Protein AF-0000000067522722 (afdb_homodimer)

InterPro domains:
  IPR006367 Sirohaem synthase, N-terminal [TIGR01470] (5-151)
  IPR028161 Siroheme biosynthesis protein Met8-like [PTHR35330] (3-150)
  IPR036291 NAD(P)-binding domain superfamily [SSF51735] (3-102)

Nearest PDB structures (foldseek):
  3dfz-assembly1_B  TM=8.179E-01  e=1.271E-12  Priestia megaterium
  6p5z-assembly1_A  TM=8.783E-01  e=6.129E-12  Salmonella enterica subsp. enterica serovar Typhimurium
  6pr0-assembly1_A  TM=8.838E-01  e=1.534E-11  Salmonella enterica subsp. enterica serovar Typhimurium
  1pjq-assembly1_B  TM=9.188E-01  e=2.274E-11  Salmonella enterica subsp. enterica serovar Typhimurium
  1pjq-assembly1_A  TM=8.746E-01  e=1.994E-11  Salmonella enterica subsp. enterica serovar Typhimurium

Radius of gyration: 20.08 Å; Cα contacts (8 Å, |Δi|>4): 594; chains: 2; bounding box: 50×57×46 Å

Sequence (314 aa):
MYNMYPLMFNLHNKVVVIIGGGKIAYRKASGLKDTGAFVTVVSPEICKEMKELPYITWKQKTFSNDDIKDAHLIYAATNQHAVNLMVKQAAHNFQWVNVVSDGTESSFHTPGVIRHDEYVFTISTSGKDPSFTKRLKQELTSILPKLIKKISLTHKLMYNMYPLMFNLHNKVVVIIGGGKIAYRKASGLKDTGAFVTVVSPEICKEMKELPYITWKQKTFSNDDIKDAHLIYAATNQHAVNLMVKQAAHNFQWVNVVSDGTESSFHTPGVIRHDEYVFTISTSGKDPSFTKRLKQELTSILPKLIKKISLTHKL

Structure (mmCIF, N/CA/C/O backbone):
data_AF-0000000067522722-model_v1
#
loop_
_entity.id
_entity.type
_entity.pdbx_description
1 polymer 'precorrin-2 dehydrogenase'
#
loop_
_atom_site.group_PDB
_atom_site.id
_atom_site.type_symbol
_atom_site.label_atom_id
_atom_site.label_alt_id
_atom_site.label_comp_id
_atom_site.label_asym_id
_atom_site.label_entity_id
_atom_site.label_seq_id
_atom_site.pdbx_PDB_ins_code
_atom_site.Cartn_x
_atom_site.Cartn_y
_atom_site.Cartn_z
_atom_site.occupancy
_atom_site.B_iso_or_equiv
_atom_site.auth_seq_id
_atom_site.auth_comp_id
_atom_site.auth_asym_id
_atom_site.auth_atom_id
_atom_site.pdbx_PDB_model_num
ATOM 1 N N . MET A 1 1 ? 5.496 -9.578 16.344 1 73.62 1 MET A N 1
ATOM 2 C CA . MET A 1 1 ? 5.301 -8.367 15.547 1 73.62 1 MET A CA 1
ATOM 3 C C . MET A 1 1 ? 5.168 -8.703 14.062 1 73.62 1 MET A C 1
ATOM 5 O O . MET A 1 1 ? 5.895 -9.555 13.547 1 73.62 1 MET A O 1
ATOM 9 N N . TYR A 1 2 ? 4.059 -8.305 13.422 1 85.06 2 TYR A N 1
ATOM 10 C CA . TYR A 1 2 ? 3.811 -8.664 12.031 1 85.06 2 TYR A CA 1
ATOM 11 C C . TYR A 1 2 ? 4.555 -7.727 11.086 1 85.06 2 TYR A C 1
ATOM 13 O O . TYR A 1 2 ? 4.762 -6.551 11.398 1 85.06 2 TYR A O 1
ATOM 21 N N . ASN A 1 3 ? 4.953 -8.305 10.016 1 89.25 3 ASN A N 1
ATOM 22 C CA . ASN A 1 3 ? 5.645 -7.52 9 1 89.25 3 ASN A CA 1
ATOM 23 C C . ASN A 1 3 ? 4.68 -6.602 8.25 1 89.25 3 ASN A C 1
ATOM 25 O O . ASN A 1 3 ? 3.588 -7.02 7.871 1 89.25 3 ASN A O 1
ATOM 29 N N . MET A 1 4 ? 5.16 -5.34 8.211 1 92.5 4 MET A N 1
ATOM 30 C CA . MET A 1 4 ? 4.418 -4.465 7.305 1 92.5 4 MET A CA 1
ATOM 31 C C . MET A 1 4 ? 4.582 -4.922 5.859 1 92.5 4 MET A C 1
ATOM 33 O O . MET A 1 4 ? 5.578 -5.559 5.512 1 92.5 4 MET A O 1
ATOM 37 N N . TYR A 1 5 ? 3.631 -4.645 5.055 1 96.06 5 TYR A N 1
ATOM 38 C CA . TYR A 1 5 ? 3.576 -5.152 3.688 1 96.06 5 TYR A CA 1
ATOM 39 C C . TYR A 1 5 ? 3.523 -4.004 2.684 1 96.06 5 TYR A C 1
ATOM 41 O O . TYR A 1 5 ? 2.539 -3.264 2.629 1 96.06 5 TYR A O 1
ATOM 49 N N . PRO A 1 6 ? 4.555 -3.809 1.841 1 96.5 6 PRO A N 1
ATOM 50 C CA . PRO A 1 6 ? 4.574 -2.693 0.893 1 96.5 6 PRO A CA 1
ATOM 51 C C . PRO A 1 6 ? 3.736 -2.963 -0.355 1 96.5 6 PRO A C 1
ATOM 53 O O . PRO A 1 6 ? 3.801 -4.059 -0.922 1 96.5 6 PRO A O 1
ATOM 56 N N . LEU A 1 7 ? 2.969 -1.965 -0.797 1 96.69 7 LEU A N 1
ATOM 57 C CA . LEU A 1 7 ? 2.16 -2.045 -2.008 1 96.69 7 LEU A CA 1
ATOM 58 C C . LEU A 1 7 ? 2.189 -0.724 -2.77 1 96.69 7 LEU A C 1
ATOM 60 O O . LEU A 1 7 ? 2.473 0.326 -2.188 1 96.69 7 LEU A O 1
ATOM 64 N N . MET A 1 8 ? 2.016 -0.803 -4.059 1 95.38 8 MET A N 1
ATOM 65 C CA . MET A 1 8 ? 1.795 0.344 -4.938 1 95.38 8 MET A CA 1
ATOM 66 C C . MET A 1 8 ? 0.321 0.472 -5.305 1 95.38 8 MET A C 1
ATOM 68 O O . MET A 1 8 ? -0.287 -0.481 -5.793 1 95.38 8 MET A O 1
ATOM 72 N N . PHE A 1 9 ? -0.212 1.688 -5.168 1 96.31 9 PHE A N 1
ATOM 73 C CA . PHE A 1 9 ? -1.646 1.837 -5.391 1 96.31 9 PHE A CA 1
ATOM 74 C C . PHE A 1 9 ? -1.918 2.766 -6.566 1 96.31 9 PHE A C 1
ATOM 76 O O . PHE A 1 9 ? -1.244 3.785 -6.727 1 96.31 9 PHE A O 1
ATOM 83 N N . ASN A 1 10 ? -2.824 2.373 -7.406 1 95.56 10 ASN A N 1
ATOM 84 C CA . ASN A 1 10 ? -3.508 3.289 -8.312 1 95.56 10 ASN A CA 1
ATOM 85 C C . ASN A 1 10 ? -4.648 4.023 -7.613 1 95.56 10 ASN A C 1
ATOM 87 O O . ASN A 1 10 ? -5.703 3.436 -7.352 1 95.56 10 ASN A O 1
ATOM 91 N N . LEU A 1 11 ? -4.473 5.32 -7.336 1 97.25 11 LEU A N 1
ATOM 92 C CA . LEU A 1 11 ? -5.449 6.066 -6.551 1 97.25 11 LEU A CA 1
ATOM 93 C C . LEU A 1 11 ? -6.395 6.848 -7.457 1 97.25 11 LEU A C 1
ATOM 95 O O . LEU A 1 11 ? -7.191 7.66 -6.98 1 97.25 11 LEU A O 1
ATOM 99 N N . HIS A 1 12 ? -6.285 6.539 -8.711 1 96.44 12 HIS A N 1
ATOM 100 C CA . HIS A 1 12 ? -7.18 7.23 -9.633 1 96.44 12 HIS A CA 1
ATOM 101 C C . HIS A 1 12 ? -8.641 7.02 -9.242 1 96.44 12 HIS A C 1
ATOM 103 O O . HIS A 1 12 ? -9.102 5.883 -9.141 1 96.44 12 HIS A O 1
ATOM 109 N N . ASN A 1 13 ? -9.359 8.102 -8.984 1 96.5 13 ASN A N 1
ATOM 110 C CA . ASN A 1 13 ? -10.781 8.156 -8.656 1 96.5 13 ASN A CA 1
ATOM 111 C C . ASN A 1 13 ? -11.055 7.59 -7.266 1 96.5 13 ASN A C 1
ATOM 113 O O . ASN A 1 13 ? -12.203 7.277 -6.938 1 96.5 13 ASN A O 1
ATOM 117 N N . LYS A 1 14 ? -10.047 7.328 -6.508 1 98.25 14 LYS A N 1
ATOM 118 C CA . LYS A 1 14 ? -10.234 6.91 -5.121 1 98.25 14 LYS A CA 1
ATOM 119 C C . LYS A 1 14 ? -10.352 8.117 -4.191 1 98.25 14 LYS A C 1
ATOM 121 O O . LYS A 1 14 ? -9.805 9.18 -4.484 1 98.25 14 LYS A O 1
ATOM 126 N N . VAL A 1 15 ? -11.078 7.938 -3.131 1 98.81 15 VAL A N 1
ATOM 127 C CA . VAL A 1 15 ? -11.32 9.008 -2.17 1 98.81 15 VAL A CA 1
ATOM 128 C C . VAL A 1 15 ? -10.312 8.914 -1.028 1 98.81 15 VAL A C 1
ATOM 130 O O . VAL A 1 15 ? -10.227 7.887 -0.351 1 98.81 15 VAL A O 1
ATOM 133 N N . VAL A 1 16 ? -9.539 10 -0.855 1 98.94 16 VAL A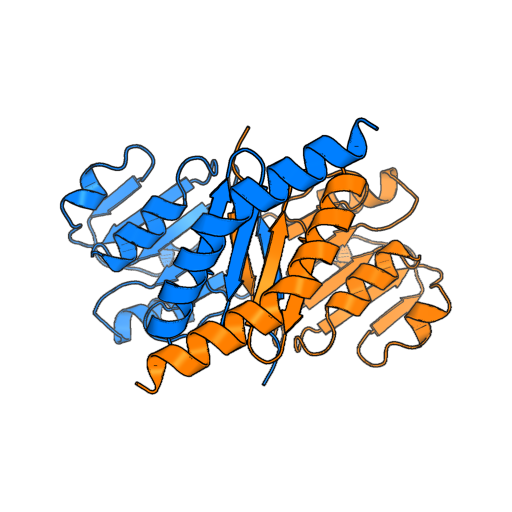 N 1
ATOM 134 C CA . VAL A 1 16 ? -8.602 10.133 0.254 1 98.94 16 VAL A CA 1
ATOM 135 C C . VAL A 1 16 ? -8.992 11.32 1.127 1 98.94 16 VAL A C 1
ATOM 137 O O . VAL A 1 16 ? -9.133 12.445 0.632 1 98.94 16 VAL A O 1
ATOM 140 N N . VAL A 1 17 ? -9.18 11.055 2.416 1 98.94 17 VAL A N 1
ATOM 141 C CA . VAL A 1 17 ? -9.578 12.125 3.322 1 98.94 17 VAL A CA 1
ATOM 142 C C . VAL A 1 17 ? -8.484 12.344 4.367 1 98.94 17 VAL A C 1
ATOM 144 O O . VAL A 1 17 ? -7.961 11.383 4.941 1 98.94 17 VAL A O 1
ATOM 147 N N . ILE A 1 18 ? -8.125 13.562 4.551 1 98.94 18 ILE A N 1
ATOM 148 C CA . ILE A 1 18 ? -7.152 13.977 5.559 1 98.94 18 ILE A CA 1
ATOM 149 C C . ILE A 1 18 ? -7.844 14.828 6.625 1 98.94 18 ILE A C 1
ATOM 151 O O . ILE A 1 18 ? -8.383 15.891 6.328 1 98.94 18 ILE A O 1
ATOM 155 N N . ILE A 1 19 ? -7.895 14.344 7.867 1 98.88 19 ILE A N 1
ATOM 156 C CA . ILE A 1 19 ? -8.406 15.102 9.008 1 98.88 19 ILE A CA 1
ATOM 157 C C . ILE A 1 19 ? -7.258 15.844 9.688 1 98.88 19 ILE A C 1
ATOM 159 O O . ILE A 1 19 ? -6.371 15.227 10.281 1 98.88 19 ILE A O 1
ATOM 163 N N . GLY A 1 20 ? -7.32 17.188 9.609 1 98.62 20 GLY A N 1
ATOM 164 C CA . GLY A 1 20 ? -6.23 18.031 10.07 1 98.62 20 GLY A CA 1
ATOM 165 C C . GLY A 1 20 ? -5.742 19 9.016 1 98.62 20 GLY A C 1
ATOM 166 O O . GLY A 1 20 ? -5.84 18.719 7.816 1 98.62 20 GLY A O 1
ATOM 167 N N . GLY A 1 21 ? -5.152 20.125 9.461 1 98.25 21 GLY A N 1
ATOM 168 C CA . GLY A 1 21 ? -4.758 21.172 8.523 1 98.25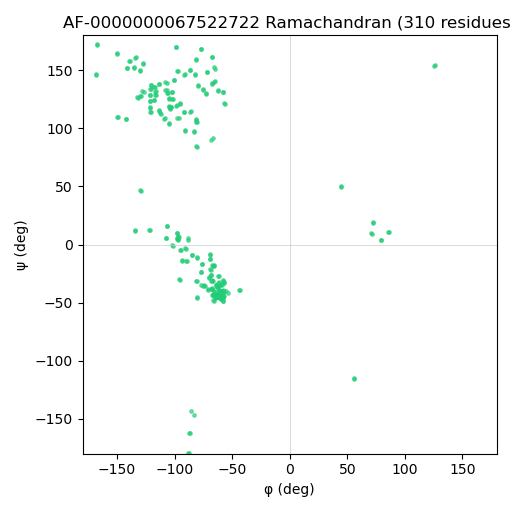 21 GLY A CA 1
ATOM 169 C C . GLY A 1 21 ? -3.365 21.703 8.781 1 98.25 21 GLY A C 1
ATOM 170 O O . GLY A 1 21 ? -2.967 22.719 8.203 1 98.25 21 GLY A O 1
ATOM 171 N N . GLY A 1 22 ? -2.666 21.047 9.586 1 97.62 22 GLY A N 1
ATOM 172 C CA . GLY A 1 22 ? -1.333 21.516 9.938 1 97.62 22 GLY A CA 1
ATOM 173 C C . GLY A 1 22 ? -0.262 21.047 8.977 1 97.62 22 GLY A C 1
ATOM 174 O O . GLY A 1 22 ? -0.565 20.641 7.848 1 97.62 22 GLY A O 1
ATOM 175 N N . LYS A 1 23 ? 0.99 21.109 9.414 1 96.81 23 LYS A N 1
ATOM 176 C CA . LYS A 1 23 ? 2.137 20.812 8.562 1 96.81 23 LYS A CA 1
ATOM 177 C C . LYS A 1 23 ? 2.182 19.328 8.203 1 96.81 23 LYS A C 1
ATOM 179 O O . LYS A 1 23 ? 2.527 18.969 7.074 1 96.81 23 LYS A O 1
ATOM 184 N N . ILE A 1 24 ? 1.841 18.516 9.117 1 95.94 24 ILE A N 1
ATOM 185 C CA . ILE A 1 24 ? 1.839 17.078 8.844 1 95.94 24 ILE A CA 1
ATOM 186 C C . ILE A 1 24 ? 0.767 16.75 7.805 1 95.94 24 ILE A C 1
ATOM 188 O O . ILE A 1 24 ? 1.021 16.016 6.852 1 95.94 24 ILE A O 1
ATOM 192 N N . ALA A 1 25 ? -0.434 17.266 8.039 1 98.19 25 ALA A N 1
ATOM 193 C CA . ALA A 1 25 ? -1.509 17.109 7.062 1 98.19 25 ALA A CA 1
ATOM 194 C C . ALA A 1 25 ? -1.079 17.594 5.684 1 98.19 25 ALA A C 1
ATOM 196 O O . ALA A 1 25 ? -1.364 16.953 4.672 1 98.19 25 ALA A O 1
ATOM 197 N N . TYR A 1 26 ? -0.372 18.719 5.699 1 98.25 26 TYR A N 1
ATOM 198 C CA . TYR A 1 26 ? 0.139 19.281 4.453 1 98.25 26 TYR A CA 1
ATOM 199 C C . TYR A 1 26 ? 1.072 18.297 3.756 1 98.25 26 TYR A C 1
ATOM 201 O O . TYR A 1 26 ? 0.98 18.094 2.543 1 98.25 26 TYR A O 1
ATOM 209 N N . ARG A 1 27 ? 1.956 17.688 4.422 1 95.88 27 ARG A N 1
ATOM 210 C CA . ARG A 1 27 ? 2.896 16.734 3.859 1 95.88 27 ARG A CA 1
ATOM 211 C C . ARG A 1 27 ? 2.164 15.539 3.26 1 95.88 27 ARG A C 1
ATOM 213 O O . ARG A 1 27 ? 2.535 15.047 2.191 1 95.88 27 ARG A O 1
ATOM 220 N N . LYS A 1 28 ? 1.108 15.102 3.969 1 97.38 28 LYS A N 1
ATOM 221 C CA . LYS A 1 28 ? 0.309 14 3.439 1 97.38 28 LYS A CA 1
ATOM 222 C C . LYS A 1 28 ? -0.396 14.398 2.148 1 97.38 28 LYS A C 1
ATOM 224 O O . LYS A 1 28 ? -0.378 13.656 1.166 1 97.38 28 LYS A O 1
ATOM 229 N N . ALA A 1 29 ? -0.954 15.562 2.203 1 98.38 29 ALA A N 1
ATOM 230 C CA . ALA A 1 29 ? -1.658 16.062 1.025 1 98.38 29 ALA A CA 1
ATOM 231 C C . ALA A 1 29 ? -0.701 16.25 -0.149 1 98.38 29 ALA A C 1
ATOM 233 O O . ALA A 1 29 ? -1.015 15.867 -1.28 1 98.38 29 ALA A O 1
ATOM 234 N N . SER A 1 30 ? 0.435 16.812 0.13 1 97.38 30 SER A N 1
ATOM 235 C CA . SER A 1 30 ? 1.419 17.109 -0.91 1 97.38 30 SER A CA 1
ATOM 236 C C . SER A 1 30 ? 1.889 15.82 -1.59 1 97.38 30 SER A C 1
ATOM 238 O O . SER A 1 30 ? 2.146 15.812 -2.795 1 97.38 30 SER A O 1
ATOM 240 N N . GLY A 1 31 ? 1.95 14.742 -0.874 1 96 31 GLY A N 1
ATOM 241 C CA . GLY A 1 31 ? 2.389 13.461 -1.405 1 96 31 GLY A CA 1
ATOM 242 C C . GLY A 1 31 ? 1.407 12.859 -2.393 1 96 31 GLY A C 1
ATOM 243 O O . GLY A 1 31 ? 1.757 11.945 -3.145 1 96 31 GLY A O 1
ATOM 244 N N . LEU A 1 32 ? 0.208 13.391 -2.465 1 97.75 32 LEU A N 1
ATOM 245 C CA . LEU A 1 32 ? -0.853 12.82 -3.283 1 97.75 32 LEU A CA 1
ATOM 246 C C . LEU A 1 32 ? -0.947 13.523 -4.629 1 97.75 32 LEU A C 1
ATOM 248 O O . LEU A 1 32 ? -1.832 13.227 -5.434 1 97.75 32 LEU A O 1
ATOM 252 N N . LYS A 1 33 ? 0.009 14.445 -4.852 1 96.25 33 LYS A N 1
ATOM 253 C CA . LYS A 1 33 ? 0.032 15.164 -6.125 1 96.25 33 LYS A CA 1
ATOM 254 C C . LYS A 1 33 ? 0.136 14.188 -7.297 1 96.25 33 LYS A C 1
ATOM 256 O O . LYS A 1 33 ? 0.907 13.227 -7.246 1 96.25 33 LYS A O 1
ATOM 261 N N . ASP A 1 34 ? -0.699 14.328 -8.305 1 95.19 34 ASP A N 1
ATOM 262 C CA . ASP A 1 34 ? -0.665 13.625 -9.586 1 95.19 34 ASP A CA 1
ATOM 263 C C . ASP A 1 34 ? -1.084 12.164 -9.43 1 95.19 34 ASP A C 1
ATOM 265 O O . ASP A 1 34 ? -0.774 11.328 -10.281 1 95.19 34 ASP A O 1
ATOM 269 N N . THR A 1 35 ? -1.75 11.812 -8.375 1 96.19 35 THR A N 1
ATOM 270 C CA . THR A 1 35 ? -2.191 10.438 -8.172 1 96.19 35 THR A CA 1
ATOM 271 C C . THR A 1 35 ? -3.578 10.219 -8.773 1 96.19 35 THR A C 1
ATOM 273 O O . THR A 1 35 ? -4.023 9.078 -8.922 1 96.19 35 THR A O 1
ATOM 276 N N . GLY A 1 36 ? -4.285 11.289 -9.102 1 97.31 36 GLY A N 1
ATOM 277 C CA . GLY A 1 36 ? -5.652 11.188 -9.602 1 97.31 36 GLY A CA 1
ATOM 278 C C . GLY A 1 36 ? -6.668 10.961 -8.5 1 97.31 36 GLY A C 1
ATOM 279 O O . GLY A 1 36 ? -7.863 10.82 -8.766 1 97.31 36 GLY A O 1
ATOM 280 N N . ALA A 1 37 ? -6.27 10.961 -7.227 1 98.25 37 ALA A N 1
ATOM 281 C CA . ALA A 1 37 ? -7.168 10.773 -6.09 1 98.25 37 ALA A CA 1
ATOM 282 C C . ALA A 1 37 ? -8.047 12 -5.879 1 98.25 37 ALA A C 1
ATOM 284 O O . ALA A 1 37 ? -7.648 13.117 -6.215 1 98.25 37 ALA A O 1
ATOM 285 N N . PHE A 1 38 ? -9.258 11.781 -5.387 1 98.62 38 PHE A N 1
ATOM 286 C CA . PHE A 1 38 ? -10.062 12.852 -4.809 1 98.62 38 PHE A CA 1
ATOM 287 C C . PHE A 1 38 ? -9.633 13.133 -3.373 1 98.62 38 PHE A C 1
ATOM 289 O O . PHE A 1 38 ? -9.984 12.383 -2.457 1 98.62 38 PHE A O 1
ATOM 296 N N . VAL A 1 39 ? -8.922 14.25 -3.186 1 98.81 39 VAL A N 1
ATOM 297 C CA . VAL A 1 39 ? -8.32 14.539 -1.887 1 98.81 39 VAL A CA 1
ATOM 298 C C . VAL A 1 39 ? -9.148 15.594 -1.157 1 98.81 39 VAL A C 1
ATOM 300 O O . VAL A 1 39 ? -9.328 16.703 -1.66 1 98.81 39 VAL A O 1
ATOM 303 N N . THR A 1 40 ? -9.695 15.258 -0.006 1 98.88 40 THR A N 1
ATOM 304 C CA . THR A 1 40 ? -10.445 16.188 0.828 1 98.88 40 THR A CA 1
ATOM 305 C C . THR A 1 40 ? -9.75 16.391 2.172 1 98.88 40 THR A C 1
ATOM 307 O O . THR A 1 40 ? -9.359 15.422 2.826 1 98.88 40 THR A O 1
ATOM 310 N N . VAL A 1 41 ? -9.539 17.625 2.541 1 98.88 41 VAL A N 1
ATOM 311 C CA . VAL A 1 41 ? -9.008 17.984 3.852 1 98.88 41 VAL A CA 1
ATOM 312 C C . VAL A 1 41 ? -10.133 18.547 4.723 1 98.88 41 VAL A C 1
ATOM 314 O O . VAL A 1 41 ? -10.859 19.453 4.301 1 98.88 41 VAL A O 1
ATOM 317 N N . VAL A 1 42 ? -10.32 17.984 5.887 1 98.94 42 VAL A N 1
ATOM 318 C CA . VAL A 1 42 ? -11.328 18.453 6.84 1 98.94 42 VAL A CA 1
ATOM 319 C C . VAL A 1 42 ? -10.641 19.047 8.062 1 98.94 42 VAL A C 1
ATOM 321 O O . VAL A 1 42 ? -9.992 18.344 8.828 1 98.94 42 VAL A O 1
ATOM 324 N N . SER A 1 43 ? -10.773 20.281 8.242 1 98.81 43 SER A N 1
ATOM 325 C CA . SER A 1 43 ? -10.141 20.984 9.344 1 98.81 43 SER A CA 1
ATOM 326 C C . SER A 1 43 ? -10.703 22.406 9.484 1 98.81 43 SER A C 1
ATOM 328 O O . SER A 1 43 ? -11.023 23.047 8.484 1 98.81 43 SER A O 1
ATOM 330 N N . PRO A 1 44 ? -10.805 22.922 10.711 1 98.56 44 PRO A N 1
ATOM 331 C CA . PRO A 1 44 ? -11.266 24.312 10.859 1 98.56 44 PRO A CA 1
ATOM 332 C C . PRO A 1 44 ? -10.312 25.312 10.219 1 98.56 44 PRO A C 1
ATOM 334 O O . PRO A 1 44 ? -10.758 26.359 9.727 1 98.56 44 PRO A O 1
ATOM 337 N N . GLU A 1 45 ? -9.055 25.047 10.289 1 98.12 45 GLU A N 1
ATOM 338 C CA . GLU A 1 45 ? -8.016 25.875 9.703 1 98.12 45 GLU A CA 1
ATOM 339 C C . GLU A 1 45 ? -6.977 25.031 8.969 1 98.12 45 GLU A C 1
ATOM 341 O O . GLU A 1 45 ? -6.781 23.859 9.297 1 98.12 45 GLU A O 1
ATOM 346 N N . ILE A 1 46 ? -6.371 25.641 7.996 1 98.19 46 ILE A N 1
ATOM 347 C CA . ILE A 1 46 ? -5.285 24.953 7.301 1 98.19 46 ILE A CA 1
ATOM 348 C C . ILE A 1 46 ? -4.07 25.875 7.215 1 98.19 46 ILE A C 1
ATOM 350 O O . ILE A 1 46 ? -4.215 27.109 7.199 1 98.19 46 ILE A O 1
ATOM 354 N N . CYS A 1 47 ? -2.92 25.297 7.207 1 98.25 47 CYS A N 1
ATOM 355 C CA . CYS A 1 47 ? -1.703 26.094 7.102 1 98.25 47 CYS A CA 1
ATOM 356 C C . CYS A 1 47 ? -1.6 26.75 5.73 1 98.25 47 CYS A C 1
ATOM 358 O O . CYS A 1 47 ? -2.271 26.328 4.785 1 98.25 47 CYS A O 1
ATOM 360 N N . LYS A 1 48 ? -0.812 27.75 5.609 1 97.5 48 LYS A N 1
ATOM 361 C CA . LYS A 1 48 ? -0.68 28.562 4.406 1 97.5 48 LYS A CA 1
ATOM 362 C C . LYS A 1 48 ? -0.25 27.703 3.213 1 97.5 48 LYS A C 1
ATOM 364 O O . LYS A 1 48 ? -0.774 27.875 2.109 1 97.5 48 LYS A O 1
ATOM 369 N N . GLU A 1 49 ? 0.662 26.766 3.449 1 97.69 49 GLU A N 1
ATOM 370 C CA . GLU A 1 49 ? 1.189 25.922 2.389 1 97.69 49 GLU A CA 1
ATOM 371 C C . GLU A 1 49 ? 0.089 25.062 1.771 1 97.69 49 GLU A C 1
ATOM 373 O O . GLU A 1 49 ? 0.076 24.844 0.558 1 97.69 49 GLU A O 1
ATOM 378 N N . MET A 1 50 ? -0.828 24.625 2.613 1 97.19 50 MET A N 1
ATOM 379 C CA . MET A 1 50 ? -1.908 23.734 2.174 1 97.19 50 MET A CA 1
ATOM 380 C C . MET A 1 50 ? -2.852 24.469 1.224 1 97.19 50 MET A C 1
ATOM 382 O O . MET A 1 50 ? -3.408 23.859 0.308 1 97.19 50 MET A O 1
ATOM 386 N N . LYS A 1 51 ? -2.986 25.703 1.406 1 95.5 51 LYS A N 1
ATOM 387 C CA . LYS A 1 51 ? -3.879 26.531 0.594 1 95.5 51 LYS A CA 1
ATOM 388 C C . LYS A 1 51 ? -3.396 26.609 -0.853 1 95.5 51 LYS A C 1
ATOM 390 O O . LYS A 1 51 ? -4.172 26.922 -1.757 1 95.5 51 LYS A O 1
ATOM 395 N N . GLU A 1 52 ? -2.203 26.281 -1.056 1 95.62 52 GLU A N 1
ATOM 396 C CA . GLU A 1 52 ? -1.582 26.422 -2.369 1 95.62 52 GLU A CA 1
ATOM 397 C C . GLU A 1 52 ? -1.748 25.156 -3.197 1 95.62 52 GLU A C 1
ATOM 399 O O . GLU A 1 52 ? -1.364 25.109 -4.367 1 95.62 52 GLU A O 1
ATOM 404 N N . LEU A 1 53 ? -2.33 24.141 -2.66 1 97.19 53 LEU A N 1
ATOM 405 C CA . LEU A 1 53 ? -2.51 22.891 -3.385 1 97.19 53 LEU A CA 1
ATOM 406 C C . LEU A 1 53 ? -3.791 22.922 -4.211 1 97.19 53 LEU A C 1
ATOM 408 O O . LEU A 1 53 ? -4.891 22.938 -3.656 1 97.19 53 LEU A O 1
ATOM 412 N N . PRO A 1 54 ? -3.727 22.891 -5.504 1 96.62 54 PRO A N 1
ATOM 413 C CA . PRO A 1 54 ? -4.902 23.125 -6.344 1 96.62 54 PRO A CA 1
ATOM 414 C C . PRO A 1 54 ? -5.789 21.891 -6.473 1 96.62 54 PRO A C 1
ATOM 416 O O . PRO A 1 54 ? -6.918 21.984 -6.957 1 96.62 54 PRO A O 1
ATOM 419 N N . TYR A 1 55 ? -5.316 20.797 -6.047 1 97 55 TYR A N 1
ATOM 420 C CA . TYR A 1 55 ? -6.047 19.562 -6.301 1 97 55 TYR A CA 1
ATOM 421 C C . TYR A 1 55 ? -6.809 19.109 -5.059 1 97 55 TYR A C 1
ATOM 423 O O . TYR A 1 55 ? -7.488 18.078 -5.078 1 97 55 TYR A O 1
ATOM 431 N N . ILE A 1 56 ? -6.719 19.828 -3.953 1 98.06 56 ILE A N 1
ATOM 432 C CA . ILE A 1 56 ? -7.395 19.391 -2.734 1 98.06 56 ILE A CA 1
ATOM 433 C C . ILE A 1 56 ? -8.727 20.125 -2.598 1 98.06 56 ILE A C 1
ATOM 435 O O . ILE A 1 56 ? -8.875 21.266 -3.066 1 98.06 56 ILE A O 1
ATOM 439 N N . THR A 1 57 ? -9.734 19.5 -1.983 1 98.56 57 THR A N 1
ATOM 440 C CA . THR A 1 57 ? -10.953 20.125 -1.481 1 98.56 57 THR A CA 1
ATOM 441 C C . THR A 1 57 ? -10.883 20.312 0.03 1 98.56 57 THR A C 1
ATOM 443 O O . THR A 1 57 ? -10.602 19.375 0.772 1 98.56 57 THR A O 1
ATOM 446 N N . TRP A 1 58 ? -11.094 21.547 0.411 1 98.69 58 TRP A N 1
ATOM 447 C CA . TRP A 1 58 ? -11.047 21.859 1.835 1 98.69 58 TRP A CA 1
ATOM 448 C C . TRP A 1 58 ? -12.453 22.062 2.395 1 98.69 58 TRP A C 1
ATOM 450 O O . TRP A 1 58 ? -13.219 22.891 1.885 1 98.69 58 TRP A O 1
ATOM 460 N N . LYS A 1 59 ? -12.781 21.234 3.344 1 98.75 59 LYS A N 1
ATOM 461 C CA . LYS A 1 59 ? -13.977 21.438 4.156 1 98.75 59 LYS A CA 1
ATOM 462 C C . LYS A 1 59 ? -13.625 22.109 5.48 1 98.75 59 LYS A C 1
ATOM 464 O O . LYS A 1 59 ? -13.055 21.484 6.375 1 98.75 59 LYS A O 1
ATOM 469 N N . GLN A 1 60 ? -14 23.359 5.629 1 98.62 60 GLN A N 1
ATOM 470 C CA . GLN A 1 60 ? -13.656 24.172 6.797 1 98.62 60 GLN A CA 1
ATOM 471 C C . GLN A 1 60 ? -14.594 23.875 7.965 1 98.62 60 GLN A C 1
ATOM 473 O O . GLN A 1 60 ? -15.555 24.609 8.195 1 98.62 60 GLN A O 1
ATOM 478 N N . LYS A 1 61 ? -14.242 22.859 8.672 1 98.75 61 LYS A N 1
ATOM 479 C CA . LYS A 1 61 ? -15.062 22.406 9.789 1 98.75 61 LYS A CA 1
ATOM 480 C C . LYS A 1 61 ? -14.305 21.406 10.656 1 98.75 61 LYS A C 1
ATOM 482 O O . LYS A 1 61 ? -13.195 20.984 10.305 1 98.75 61 LYS A O 1
ATOM 487 N N . THR A 1 62 ? -15 21.094 11.82 1 98.44 62 THR A N 1
ATOM 488 C CA . THR A 1 62 ? -14.5 20 12.648 1 98.44 62 THR A CA 1
ATOM 489 C C . THR A 1 62 ? -14.961 18.656 12.102 1 98.44 62 THR A C 1
ATOM 491 O O . THR A 1 62 ? -15.961 18.578 11.391 1 98.44 62 THR A O 1
ATOM 494 N N . PHE A 1 63 ? -14.266 17.656 12.484 1 98.62 63 PHE A N 1
ATOM 495 C CA . PHE A 1 63 ? -14.5 16.297 12 1 98.62 63 PHE A CA 1
ATOM 496 C C . PHE A 1 63 ? -15.859 15.789 12.461 1 98.62 63 PHE A C 1
ATOM 498 O O . PHE A 1 63 ? -16.266 16.031 13.594 1 98.62 63 PHE A O 1
ATOM 505 N N . SER A 1 64 ? -16.547 15.102 11.625 1 98.56 64 SER A N 1
ATOM 506 C CA . SER A 1 64 ? -17.656 14.211 11.938 1 98.56 64 SER A CA 1
ATOM 507 C C . SER A 1 64 ? -17.531 12.883 11.195 1 98.56 64 SER A C 1
ATOM 509 O O . SER A 1 64 ? -16.859 12.805 10.164 1 98.56 64 SER A O 1
ATOM 511 N N . ASN A 1 65 ? -18.234 11.844 11.68 1 98.38 65 ASN A N 1
ATOM 512 C CA . ASN A 1 65 ? -18.125 10.5 11.125 1 98.38 65 ASN A CA 1
ATOM 513 C C . ASN A 1 65 ? -18.469 10.484 9.633 1 98.38 65 ASN A C 1
ATOM 515 O O . ASN A 1 65 ? -17.859 9.734 8.867 1 98.38 65 ASN A O 1
ATOM 519 N N . ASP A 1 66 ? -19.328 11.344 9.227 1 98.38 66 ASP A N 1
ATOM 520 C CA . ASP A 1 66 ? -19.812 11.367 7.852 1 98.38 66 ASP A CA 1
ATOM 521 C C . ASP A 1 66 ? -18.703 11.805 6.887 1 98.38 66 ASP A C 1
ATOM 523 O O . ASP A 1 66 ? -18.781 11.547 5.688 1 98.38 66 ASP A O 1
ATOM 527 N N . ASP A 1 67 ? -17.703 12.477 7.379 1 98.75 67 ASP A N 1
ATOM 528 C CA . ASP A 1 67 ? -16.656 13.031 6.535 1 98.75 67 ASP A CA 1
ATOM 529 C C . ASP A 1 67 ? -15.82 11.93 5.898 1 98.75 67 ASP A C 1
ATOM 531 O O . ASP A 1 67 ? -15.133 12.156 4.898 1 98.75 67 ASP A O 1
ATOM 535 N N . ILE A 1 68 ? -15.914 10.656 6.5 1 98.75 68 ILE A N 1
ATOM 536 C CA . ILE A 1 68 ? -15.008 9.633 5.992 1 98.75 68 ILE A CA 1
ATOM 537 C C . ILE A 1 68 ? -15.805 8.438 5.484 1 98.75 68 ILE A C 1
ATOM 539 O O . ILE A 1 68 ? -15.242 7.379 5.199 1 98.75 68 ILE A O 1
ATOM 543 N N . LYS A 1 69 ? -17.078 8.57 5.324 1 98.06 69 LYS A N 1
ATOM 544 C CA . LYS A 1 69 ? -17.953 7.449 4.992 1 98.06 69 LYS A CA 1
ATOM 545 C C . LYS A 1 69 ? -17.531 6.801 3.674 1 98.06 69 LYS A C 1
ATOM 547 O O . LYS A 1 69 ? -17.609 5.578 3.525 1 98.06 69 LYS A O 1
ATOM 552 N N . ASP A 1 70 ? -17.062 7.594 2.748 1 98.12 70 ASP A N 1
ATOM 553 C CA . ASP A 1 70 ? -16.75 7.074 1.417 1 98.12 70 ASP A CA 1
ATOM 554 C C . ASP A 1 70 ? -15.25 6.992 1.192 1 98.12 70 ASP A C 1
ATOM 556 O O . ASP A 1 70 ? -14.797 6.707 0.081 1 98.12 70 ASP A O 1
ATOM 560 N N . ALA A 1 71 ? -14.43 7.254 2.178 1 98.88 71 ALA A N 1
ATOM 561 C CA . ALA A 1 71 ? -12.977 7.332 2.023 1 98.88 71 ALA A CA 1
ATOM 562 C C . ALA A 1 71 ? -12.367 5.938 1.894 1 98.88 71 ALA A C 1
ATOM 564 O O . ALA A 1 71 ? -12.742 5.016 2.621 1 98.88 71 ALA A O 1
ATOM 565 N N . HIS A 1 72 ? -11.516 5.805 0.947 1 98.75 72 HIS A N 1
ATOM 566 C CA . HIS A 1 72 ? -10.719 4.586 0.842 1 98.75 72 HIS A CA 1
ATOM 567 C C . HIS A 1 72 ? -9.531 4.621 1.798 1 98.75 72 HIS A C 1
ATOM 569 O O . HIS A 1 72 ? -9.242 3.635 2.479 1 98.75 72 HIS A O 1
ATOM 575 N N . LEU A 1 73 ? -8.836 5.754 1.824 1 98.81 73 LEU A N 1
ATOM 576 C CA . LEU A 1 73 ? -7.707 6.039 2.703 1 98.81 73 LEU A CA 1
ATOM 577 C C . LEU A 1 73 ? -7.992 7.254 3.578 1 98.81 73 LEU A C 1
ATOM 579 O O . LEU A 1 73 ? -8.547 8.25 3.104 1 98.81 73 LEU A O 1
ATOM 583 N N . ILE A 1 74 ? -7.625 7.102 4.828 1 98.88 74 ILE A N 1
ATOM 584 C CA . ILE A 1 74 ? -7.883 8.172 5.781 1 98.88 74 ILE A CA 1
ATOM 585 C C . ILE A 1 74 ? -6.605 8.5 6.551 1 98.88 74 ILE A C 1
ATOM 587 O O . ILE A 1 74 ? -5.949 7.605 7.086 1 98.88 74 ILE A O 1
ATOM 591 N N . TYR A 1 75 ? -6.262 9.766 6.551 1 98.69 75 TYR A N 1
ATOM 592 C CA . TYR A 1 75 ? -5.215 10.258 7.441 1 98.69 75 TYR A CA 1
ATOM 593 C C . TYR A 1 75 ? -5.809 11.016 8.617 1 98.69 75 TYR A C 1
ATOM 595 O O . TYR A 1 75 ? -6.523 12 8.438 1 98.69 75 TYR A O 1
ATOM 603 N N . ALA A 1 76 ? -5.621 10.547 9.781 1 98.69 76 ALA A N 1
ATOM 604 C CA . ALA A 1 76 ? -5.902 11.289 11.008 1 98.69 76 ALA A CA 1
ATOM 605 C C . ALA A 1 76 ? -4.676 12.062 11.477 1 98.69 76 ALA A C 1
ATOM 607 O O . ALA A 1 76 ? -3.783 11.5 12.117 1 98.69 76 ALA A O 1
ATOM 608 N N . ALA A 1 77 ? -4.656 13.312 11.141 1 97.81 77 ALA A N 1
ATOM 609 C CA . ALA A 1 77 ? -3.447 14.117 11.289 1 97.81 77 ALA A CA 1
ATOM 610 C C . ALA A 1 77 ? -3.742 15.422 12.039 1 97.81 77 ALA A C 1
ATOM 612 O O . ALA A 1 77 ? -3.314 16.5 11.609 1 97.81 77 ALA A O 1
ATOM 613 N N . THR A 1 78 ? -4.449 15.359 13.102 1 97.31 78 THR A N 1
ATOM 614 C CA . THR A 1 78 ? -4.699 16.531 13.93 1 97.31 78 THR A CA 1
ATOM 615 C C . THR A 1 78 ? -3.754 16.547 15.133 1 97.31 78 THR A C 1
ATOM 617 O O . THR A 1 78 ? -3.029 15.586 15.375 1 97.31 78 THR A O 1
ATOM 620 N N . ASN A 1 79 ? -3.758 17.703 15.836 1 95.31 79 ASN A N 1
ATOM 621 C CA . ASN A 1 79 ? -2.969 17.812 17.062 1 95.31 79 ASN A CA 1
ATOM 622 C C . ASN A 1 79 ? -3.764 17.359 18.281 1 95.31 79 ASN A C 1
ATOM 624 O O . ASN A 1 79 ? -3.314 17.516 19.406 1 95.31 79 ASN A O 1
ATOM 628 N N . GLN A 1 80 ? -4.934 16.859 18.062 1 95.69 80 GLN A N 1
ATOM 629 C CA . GLN A 1 80 ? -5.785 16.359 19.125 1 95.69 80 GLN A CA 1
ATOM 630 C C . GLN A 1 80 ? -5.898 14.836 19.078 1 95.69 80 GLN A C 1
ATOM 632 O O . GLN A 1 80 ? -6.637 14.289 18.25 1 95.69 80 GLN A O 1
ATOM 637 N N . HIS A 1 81 ? -5.301 14.164 19.969 1 94.31 81 HIS A N 1
ATOM 638 C CA . HIS A 1 81 ? -5.25 12.711 20 1 94.31 81 HIS A CA 1
ATOM 639 C C . HIS A 1 81 ? -6.648 12.109 20.047 1 94.31 81 HIS A C 1
ATOM 641 O O . HIS A 1 81 ? -6.922 11.117 19.359 1 94.31 81 HIS A O 1
ATOM 647 N N . ALA A 1 82 ? -7.496 12.758 20.797 1 95.75 82 ALA A N 1
ATOM 648 C CA . ALA A 1 82 ? -8.867 12.266 20.922 1 95.75 82 ALA A CA 1
ATOM 649 C C . ALA A 1 82 ? -9.578 12.266 19.578 1 95.75 82 ALA A C 1
ATOM 651 O O . ALA A 1 82 ? -10.336 11.336 19.281 1 95.75 82 ALA A O 1
ATOM 652 N N . VAL A 1 83 ? -9.344 13.258 18.797 1 97.19 83 VAL A N 1
ATOM 653 C CA . VAL A 1 83 ? -9.961 13.344 17.484 1 97.19 83 VAL A CA 1
ATOM 654 C C . VAL A 1 83 ? -9.406 12.242 16.578 1 97.19 83 VAL A C 1
ATOM 656 O O . VAL A 1 83 ? -10.164 11.57 15.867 1 97.19 83 VAL A O 1
ATOM 659 N N . ASN A 1 84 ? -8.164 12.039 16.609 1 97.38 84 ASN A N 1
ATOM 660 C CA . ASN A 1 84 ? -7.547 10.984 15.812 1 97.38 84 ASN A CA 1
ATOM 661 C C . ASN A 1 84 ? -8.133 9.609 16.141 1 97.38 84 ASN A C 1
ATOM 663 O O . ASN A 1 84 ? -8.391 8.805 15.25 1 97.38 84 ASN A O 1
ATOM 667 N N . LEU A 1 85 ? -8.344 9.375 17.391 1 95.62 85 LEU A N 1
ATOM 668 C CA . LEU A 1 85 ? -8.93 8.109 17.812 1 95.62 85 LEU A CA 1
ATOM 669 C C . LEU A 1 85 ? -10.375 7.996 17.344 1 95.62 85 LEU A C 1
ATOM 671 O O . LEU A 1 85 ? -10.828 6.914 16.969 1 95.62 85 LEU A O 1
ATOM 675 N N . MET A 1 86 ? -11.078 9.117 17.406 1 97.44 86 MET A N 1
ATOM 676 C CA . MET A 1 86 ? -12.453 9.141 16.891 1 97.44 86 MET A CA 1
ATOM 677 C C . MET A 1 86 ? -12.492 8.781 15.414 1 97.44 86 MET A C 1
ATOM 679 O O . MET A 1 86 ? -13.375 8.039 14.977 1 97.44 86 MET A O 1
ATOM 683 N N . VAL A 1 87 ? -11.578 9.305 14.648 1 98.38 87 VAL A N 1
ATOM 684 C CA . VAL A 1 87 ? -11.469 9 13.227 1 98.38 87 VAL A CA 1
ATOM 685 C C . VAL A 1 87 ? -11.281 7.5 13.031 1 98.38 87 VAL A C 1
ATOM 687 O O . VAL A 1 87 ? -11.984 6.883 12.227 1 98.38 87 VAL A O 1
ATOM 690 N N . LYS A 1 88 ? -10.375 6.977 13.781 1 97.69 88 LYS A N 1
ATOM 691 C CA . LYS A 1 88 ? -10.094 5.547 13.703 1 97.69 88 LYS A CA 1
ATOM 692 C C . LYS A 1 88 ? -11.344 4.73 14.008 1 97.69 88 LYS A C 1
ATOM 694 O O . LYS A 1 88 ? -11.664 3.777 13.297 1 97.69 88 LYS A O 1
ATOM 699 N N . GLN A 1 89 ? -12.023 5.09 14.992 1 97.44 89 GLN A N 1
ATOM 700 C CA . GLN A 1 89 ? -13.203 4.359 15.445 1 97.44 89 GLN A CA 1
ATOM 701 C C . GLN A 1 89 ? -14.336 4.469 14.43 1 97.44 89 GLN A C 1
ATOM 703 O O . GLN A 1 89 ? -15.141 3.543 14.289 1 97.44 89 GLN A O 1
ATOM 708 N N . ALA A 1 90 ? -14.383 5.578 13.742 1 98.44 90 ALA A N 1
ATOM 709 C CA . ALA A 1 90 ? -15.461 5.836 12.789 1 98.44 90 ALA A CA 1
ATOM 710 C C . ALA A 1 90 ? -15.234 5.062 11.492 1 98.44 90 ALA A C 1
ATOM 712 O O . ALA A 1 90 ? -16.172 4.867 10.711 1 98.44 90 ALA A O 1
ATOM 713 N N . ALA A 1 91 ? -14.008 4.707 11.211 1 98 91 ALA A N 1
ATOM 714 C CA . ALA A 1 91 ? -13.688 4 9.977 1 98 91 ALA A CA 1
ATOM 715 C C . ALA A 1 91 ? -14.281 2.596 9.977 1 98 91 ALA A C 1
ATOM 717 O O . ALA A 1 91 ? -14.273 1.913 11 1 98 91 ALA A O 1
ATOM 718 N N . HIS A 1 92 ? -14.812 2.154 8.875 1 96.94 92 HIS A N 1
ATOM 719 C CA . HIS A 1 92 ? -15.305 0.783 8.789 1 96.94 92 HIS A CA 1
ATOM 720 C C . HIS A 1 92 ? -14.195 -0.171 8.352 1 96.94 92 HIS A C 1
ATOM 722 O O . HIS A 1 92 ? -13.086 0.263 8.031 1 96.94 92 HIS A O 1
ATOM 728 N N . ASN A 1 93 ? -14.484 -1.41 8.227 1 95.88 93 ASN A N 1
ATOM 729 C CA . ASN A 1 93 ? -13.5 -2.479 8.141 1 95.88 93 ASN A CA 1
ATOM 730 C C . ASN A 1 93 ? -12.719 -2.416 6.832 1 95.88 93 ASN A C 1
ATOM 732 O O . ASN A 1 93 ? -11.555 -2.822 6.781 1 95.88 93 ASN A O 1
ATOM 736 N N . PHE A 1 94 ? -13.281 -1.849 5.75 1 97.62 94 PHE A N 1
ATOM 737 C CA . PHE A 1 94 ? -12.633 -1.867 4.441 1 97.62 94 PHE A CA 1
ATOM 738 C C . PHE A 1 94 ? -11.836 -0.588 4.215 1 97.62 94 PHE A C 1
ATOM 740 O O . PHE A 1 94 ? -11.164 -0.445 3.193 1 97.62 94 PHE A O 1
ATOM 747 N N . GLN A 1 95 ? -11.914 0.351 5.133 1 98.31 95 GLN A N 1
ATOM 748 C CA . GLN A 1 95 ? -11.156 1.593 5.039 1 98.31 95 GLN A CA 1
ATOM 749 C C . GLN A 1 95 ? -9.805 1.466 5.746 1 98.31 95 GLN A C 1
ATOM 751 O O . GLN A 1 95 ? -9.688 0.762 6.75 1 98.31 95 GLN A O 1
ATOM 756 N N . TRP A 1 96 ? -8.82 2.121 5.211 1 98.31 96 TRP A N 1
ATOM 757 C CA . TRP A 1 96 ? -7.48 2.123 5.793 1 98.31 96 TRP A CA 1
ATOM 758 C C . TRP A 1 96 ? -7.184 3.455 6.473 1 98.31 96 TRP A C 1
ATOM 760 O O . TRP A 1 96 ? -7.395 4.52 5.883 1 98.31 96 TRP A O 1
ATOM 770 N N . VAL A 1 97 ? -6.711 3.371 7.711 1 98.25 97 VAL A N 1
ATOM 771 C CA . VAL A 1 97 ? -6.531 4.582 8.5 1 98.25 97 VAL A CA 1
ATOM 772 C C . VAL A 1 97 ? -5.066 4.715 8.922 1 98.25 97 VAL A C 1
ATOM 774 O O . VAL A 1 97 ? -4.465 3.752 9.406 1 98.25 97 VAL A O 1
ATOM 777 N N . ASN A 1 98 ? -4.516 5.848 8.672 1 97.5 98 ASN A N 1
ATOM 778 C CA . ASN A 1 98 ? -3.223 6.254 9.219 1 97.5 98 ASN A CA 1
ATOM 779 C C . ASN A 1 98 ? -3.385 7.281 10.336 1 97.5 98 ASN A C 1
ATOM 781 O O . ASN A 1 98 ? -3.725 8.438 10.07 1 97.5 98 ASN A O 1
ATOM 785 N N . VAL A 1 99 ? -3.209 6.793 11.531 1 96.56 99 VAL A N 1
ATOM 786 C CA . VAL A 1 99 ? -3.146 7.699 12.68 1 96.5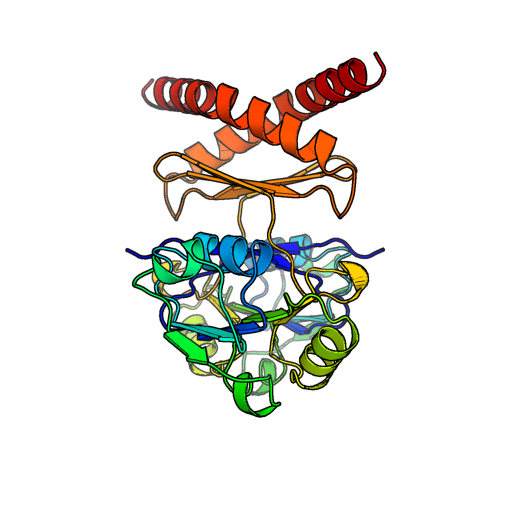6 99 VAL A CA 1
ATOM 787 C C . VAL A 1 99 ? -1.734 8.258 12.812 1 96.56 99 VAL A C 1
ATOM 789 O O . VAL A 1 99 ? -0.861 7.625 13.414 1 96.56 99 VAL A O 1
ATOM 792 N N . VAL A 1 100 ? -1.473 9.445 12.305 1 89.88 100 VAL A N 1
ATOM 793 C CA . VAL A 1 100 ? -0.133 9.961 12.023 1 89.88 100 VAL A CA 1
ATOM 794 C C . VAL A 1 100 ? 0.662 10.047 13.328 1 89.88 100 VAL A C 1
ATOM 796 O O . VAL A 1 100 ? 1.88 9.859 13.336 1 89.88 100 VAL A O 1
ATOM 799 N N . SER A 1 101 ? 0.049 10.219 14.5 1 81.81 101 SER A N 1
ATOM 800 C CA . SER A 1 101 ? 0.738 10.383 15.773 1 81.81 101 SER A CA 1
ATOM 801 C C . SER A 1 101 ? 1.076 9.031 16.391 1 81.81 101 SER A C 1
ATOM 803 O O . SER A 1 101 ? 1.801 8.961 17.391 1 81.81 101 SER A O 1
ATOM 805 N N .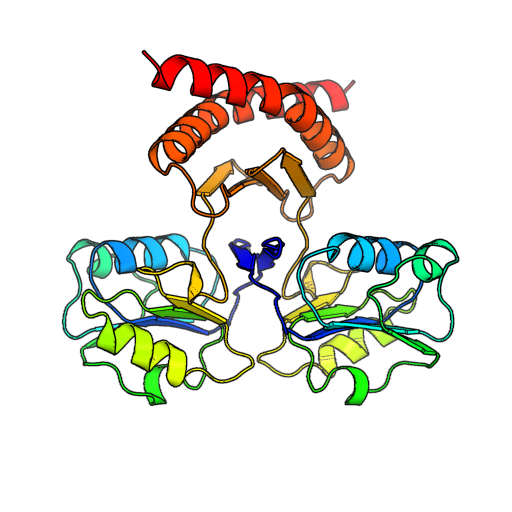 ASP A 1 102 ? 0.572 7.977 15.82 1 80.88 102 ASP A N 1
ATOM 806 C CA . ASP A 1 102 ? 0.72 6.664 16.438 1 80.88 102 ASP A CA 1
ATOM 807 C C . ASP A 1 102 ? 0.767 5.562 15.383 1 80.88 102 ASP A C 1
ATOM 809 O O . ASP A 1 102 ? -0.274 5.125 14.883 1 80.88 102 ASP A O 1
ATOM 813 N N . GLY A 1 103 ? 1.895 4.992 15.219 1 78.44 103 GLY A N 1
ATOM 814 C CA . GLY A 1 103 ? 2.08 3.953 14.219 1 78.44 103 GLY A CA 1
ATOM 815 C C . GLY A 1 103 ? 1.372 2.658 14.57 1 78.44 103 GLY A C 1
ATOM 816 O O . GLY A 1 103 ? 0.916 1.935 13.68 1 78.44 103 GLY A O 1
ATOM 817 N N . THR A 1 104 ? 1.195 2.377 15.82 1 81.38 104 THR A N 1
ATOM 818 C CA . THR A 1 104 ? 0.607 1.115 16.25 1 81.38 104 THR A CA 1
ATOM 819 C C . THR A 1 104 ? -0.902 1.116 16.031 1 81.38 104 THR A C 1
ATOM 821 O O . THR A 1 104 ? -1.528 0.055 15.984 1 81.38 104 THR A O 1
ATOM 824 N N . GLU A 1 105 ? -1.478 2.303 15.836 1 86.25 105 GLU A N 1
ATOM 825 C CA . GLU A 1 105 ? -2.914 2.441 15.625 1 86.25 105 GLU A CA 1
ATOM 826 C C . GLU A 1 105 ? -3.244 2.549 14.133 1 86.25 105 GLU A C 1
ATOM 828 O O . GLU A 1 105 ? -4.41 2.684 13.758 1 86.25 105 GLU A O 1
ATOM 833 N N . SER A 1 106 ? -2.262 2.412 13.359 1 93.19 106 SER A N 1
ATOM 834 C CA . SER A 1 106 ? -2.436 2.652 11.93 1 93.19 106 SER A CA 1
ATOM 835 C C . SER A 1 106 ? -2.578 1.341 11.164 1 93.19 106 SER A C 1
ATOM 837 O O . SER A 1 106 ? -1.916 0.352 11.484 1 93.19 106 SER A O 1
ATOM 839 N N . SER A 1 107 ? -3.455 1.382 10.18 1 95.56 107 SER A N 1
ATOM 840 C CA . SER A 1 107 ? -3.553 0.23 9.289 1 95.56 107 SER A CA 1
ATOM 841 C C . SER A 1 107 ? -2.668 0.404 8.062 1 95.56 107 SER A C 1
ATOM 843 O O . SER A 1 107 ? -2.434 -0.551 7.316 1 95.56 107 SER A O 1
ATOM 845 N N . PHE A 1 108 ? -2.209 1.588 7.848 1 96 108 PHE A N 1
ATOM 846 C CA . PHE A 1 108 ? -1.183 1.801 6.832 1 96 108 PHE A CA 1
ATOM 847 C C . PHE A 1 108 ? -0.292 2.98 7.203 1 96 108 PHE A C 1
ATOM 849 O O . PHE A 1 108 ? -0.635 3.773 8.086 1 96 108 PHE A O 1
ATOM 856 N N . HIS A 1 109 ? 0.894 3.062 6.508 1 93.56 109 HIS A N 1
ATOM 857 C CA . HIS A 1 109 ? 1.862 4.141 6.672 1 93.56 109 HIS A CA 1
ATOM 858 C C . HIS A 1 109 ? 2.436 4.578 5.328 1 93.56 109 HIS A C 1
ATOM 860 O O . HIS A 1 109 ? 2.416 3.814 4.363 1 93.56 109 HIS A O 1
ATOM 866 N N . THR A 1 110 ? 2.924 5.785 5.367 1 93.44 110 THR A N 1
ATOM 867 C CA . THR A 1 110 ? 3.635 6.273 4.191 1 93.44 110 THR A CA 1
ATOM 868 C C . THR A 1 110 ? 5.145 6.125 4.371 1 93.44 110 THR A C 1
ATOM 870 O O . THR A 1 110 ? 5.723 6.688 5.305 1 93.44 110 THR A O 1
ATOM 873 N N . PRO A 1 111 ? 5.75 5.367 3.496 1 92.19 111 PRO A N 1
ATOM 874 C CA . PRO A 1 111 ? 7.207 5.234 3.6 1 92.19 111 PRO A CA 1
ATOM 875 C C . PRO A 1 111 ? 7.953 6.449 3.061 1 92.19 111 PRO A C 1
ATOM 877 O O . PRO A 1 111 ? 7.332 7.367 2.512 1 92.19 111 PRO A O 1
ATOM 880 N N . GLY A 1 112 ? 9.258 6.477 3.355 1 90.81 112 GLY A N 1
ATOM 881 C CA . GLY A 1 112 ? 10.07 7.414 2.602 1 90.81 112 GLY A CA 1
ATOM 882 C C . GLY A 1 112 ? 10.094 7.125 1.112 1 90.81 112 GLY A C 1
ATOM 883 O O . GLY A 1 112 ? 10.242 5.973 0.701 1 90.81 112 GLY A O 1
ATOM 884 N N . VAL A 1 113 ? 9.891 8.141 0.31 1 92.5 113 VAL A N 1
ATOM 885 C CA . VAL A 1 113 ? 9.75 7.922 -1.125 1 92.5 113 VAL A CA 1
ATOM 886 C C . VAL A 1 113 ? 10.836 8.688 -1.879 1 92.5 113 VAL A C 1
ATOM 888 O O . VAL A 1 113 ? 11.102 9.852 -1.573 1 92.5 113 VAL A O 1
ATOM 891 N N . ILE A 1 114 ? 11.445 8.039 -2.779 1 90.81 114 ILE A N 1
ATOM 892 C CA . ILE A 1 114 ? 12.367 8.633 -3.738 1 90.81 114 ILE A CA 1
ATOM 893 C C . ILE A 1 114 ? 11.875 8.367 -5.16 1 90.81 114 ILE A C 1
ATOM 895 O O . ILE A 1 114 ? 11.742 7.215 -5.574 1 90.81 114 ILE A O 1
ATOM 899 N N . ARG A 1 115 ? 11.586 9.461 -5.816 1 87.81 115 ARG A N 1
ATOM 900 C CA . ARG A 1 115 ? 11.188 9.336 -7.215 1 87.81 115 ARG A CA 1
ATOM 901 C C . ARG A 1 115 ? 12.297 9.812 -8.148 1 87.81 115 ARG A C 1
ATOM 903 O O . ARG A 1 115 ? 12.914 10.852 -7.902 1 87.81 115 ARG A O 1
ATOM 910 N N . HIS A 1 116 ? 12.523 8.992 -9.109 1 83.56 116 HIS A N 1
ATOM 911 C CA . HIS A 1 116 ? 13.477 9.336 -10.164 1 83.56 116 HIS A CA 1
ATOM 912 C C . HIS A 1 116 ? 13 8.836 -11.523 1 83.56 116 HIS A C 1
ATOM 914 O O . HIS A 1 116 ? 13.031 7.633 -11.797 1 83.56 116 HIS A O 1
ATOM 920 N N . ASP A 1 117 ? 12.578 9.859 -12.328 1 81.75 117 ASP A N 1
ATOM 921 C CA . ASP A 1 117 ? 12.023 9.516 -13.633 1 81.75 117 ASP A CA 1
ATOM 922 C C . ASP A 1 117 ? 10.852 8.547 -13.492 1 81.75 117 ASP A C 1
ATOM 924 O O . ASP A 1 117 ? 9.828 8.891 -12.898 1 81.75 117 ASP A O 1
ATOM 928 N N . GLU A 1 118 ? 11.07 7.277 -14.039 1 81.75 118 GLU A N 1
ATOM 929 C CA . GLU A 1 118 ? 9.977 6.316 -14.023 1 81.75 118 GLU A CA 1
ATOM 930 C C . GLU A 1 118 ? 10.086 5.367 -12.836 1 81.75 118 GLU A C 1
ATOM 932 O O . GLU A 1 118 ? 9.273 4.453 -12.688 1 81.75 118 GLU A O 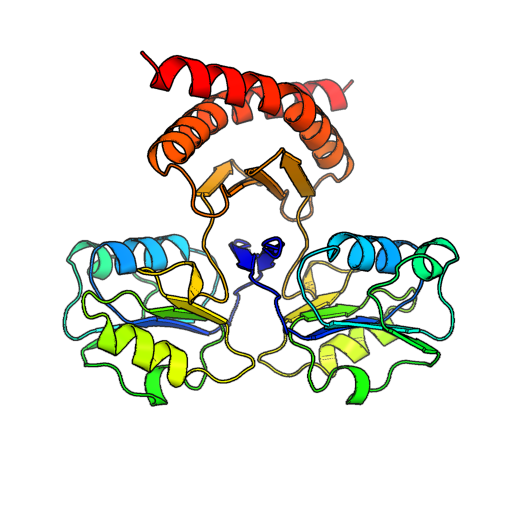1
ATOM 937 N N . TYR A 1 119 ? 11.047 5.676 -11.977 1 86.12 119 TYR A N 1
ATOM 938 C CA . TYR A 1 119 ? 11.32 4.758 -10.875 1 86.12 119 TYR A CA 1
ATOM 939 C C . TYR A 1 119 ? 10.844 5.34 -9.555 1 86.12 119 TYR A C 1
ATOM 941 O O . TYR A 1 119 ? 10.984 6.539 -9.312 1 86.12 119 TYR A O 1
ATOM 949 N N . VAL A 1 120 ? 10.281 4.48 -8.758 1 91.06 120 VAL A N 1
ATOM 950 C CA . VAL A 1 120 ? 9.906 4.844 -7.398 1 91.06 120 VAL A CA 1
ATOM 951 C C . VAL A 1 120 ? 10.609 3.92 -6.402 1 91.06 120 VAL A C 1
ATOM 953 O O . VAL A 1 120 ? 10.484 2.695 -6.488 1 91.06 120 VAL A O 1
ATOM 956 N N . PHE A 1 121 ? 11.344 4.52 -5.5 1 91.5 121 PHE A N 1
ATOM 957 C CA . PHE A 1 121 ? 12 3.801 -4.414 1 91.5 121 PHE A CA 1
ATOM 958 C C . PHE A 1 121 ? 11.406 4.191 -3.066 1 91.5 121 PHE A C 1
ATOM 960 O O . PHE A 1 121 ? 11.117 5.367 -2.826 1 91.5 121 PHE A O 1
ATOM 967 N N . THR A 1 122 ? 11.227 3.166 -2.262 1 92.88 122 THR A N 1
ATOM 968 C CA . THR A 1 122 ? 10.758 3.504 -0.923 1 92.88 122 THR A CA 1
ATOM 969 C C . THR A 1 122 ? 11.656 2.873 0.14 1 92.88 122 THR A C 1
ATOM 971 O O . THR A 1 122 ? 12.328 1.877 -0.123 1 92.88 122 THR A O 1
ATOM 974 N N . ILE A 1 123 ? 11.656 3.471 1.311 1 90.88 123 ILE A N 1
ATOM 975 C CA . ILE A 1 123 ? 12.375 2.984 2.484 1 90.88 123 ILE A CA 1
ATOM 976 C C . ILE A 1 123 ? 11.453 3.01 3.701 1 90.88 123 ILE A C 1
ATOM 978 O O . ILE A 1 123 ? 10.812 4.027 3.982 1 90.88 123 ILE A O 1
ATOM 982 N N . SER A 1 124 ? 11.391 1.898 4.293 1 90.12 124 SER A N 1
ATOM 983 C CA . SER A 1 124 ? 10.648 1.806 5.551 1 90.12 124 SER A CA 1
ATOM 984 C C . SER A 1 124 ? 11.5 1.17 6.645 1 90.12 124 SER A C 1
ATOM 986 O O . SER A 1 124 ? 12.188 0.177 6.402 1 90.12 124 SER A O 1
ATOM 988 N N . THR A 1 125 ? 11.516 1.822 7.832 1 80.88 125 THR A N 1
ATOM 989 C CA . THR A 1 125 ? 12.305 1.326 8.953 1 80.88 125 THR A CA 1
ATOM 990 C C . THR A 1 125 ? 11.406 0.723 10.023 1 80.88 125 THR A C 1
ATOM 992 O O . THR A 1 125 ? 11.867 0.419 11.133 1 80.88 125 THR A O 1
ATOM 995 N N . SER A 1 126 ? 10.203 0.44 9.727 1 70.25 126 SER A N 1
ATOM 996 C CA . SER A 1 126 ? 9.234 -0.106 10.672 1 70.25 126 SER A CA 1
ATOM 997 C C . SER A 1 126 ? 9.297 0.628 12.008 1 70.25 126 SER A C 1
ATOM 999 O O . SER A 1 126 ? 9.273 0 13.07 1 70.25 126 SER A O 1
ATOM 1001 N N . GLY A 1 127 ? 9.242 2.08 11.992 1 62 127 GLY A N 1
ATOM 1002 C CA . GLY A 1 127 ? 9.102 2.926 13.164 1 62 127 GLY A CA 1
ATOM 1003 C C . GLY A 1 127 ? 10.43 3.234 13.844 1 62 127 GLY A C 1
ATOM 1004 O O . GLY A 1 127 ? 10.453 3.842 14.914 1 62 127 GLY A O 1
ATOM 1005 N N . LYS A 1 128 ? 11.523 2.912 13.219 1 68.06 128 LYS A N 1
ATOM 1006 C CA . LYS A 1 128 ? 12.734 3.166 13.984 1 68.06 128 LYS A CA 1
ATOM 1007 C C . LYS A 1 128 ? 13.211 4.605 13.812 1 68.06 128 LYS A C 1
ATOM 1009 O O . LYS A 1 128 ? 12.43 5.477 13.406 1 68.06 128 LYS A O 1
ATOM 1014 N N . ASP A 1 129 ? 14.484 4.824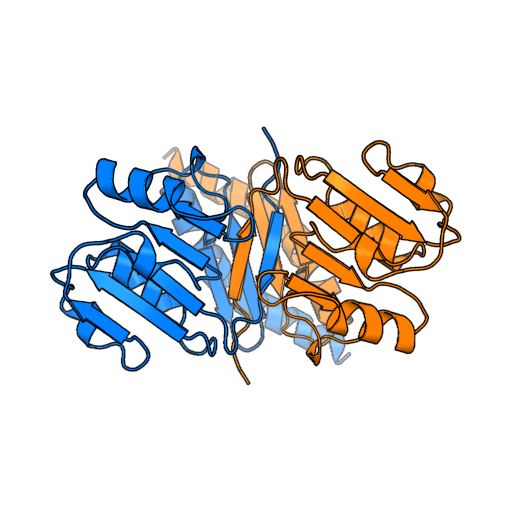 13.766 1 69 129 ASP A N 1
ATOM 1015 C CA . ASP A 1 129 ? 15.297 6.027 13.922 1 69 129 ASP A CA 1
ATOM 1016 C C . ASP A 1 129 ? 15.086 6.988 12.75 1 69 129 ASP A C 1
ATOM 1018 O O . ASP A 1 129 ? 15.68 6.824 11.688 1 69 129 ASP A O 1
ATOM 1022 N N . PRO A 1 130 ? 14.07 7.965 12.844 1 73.81 130 PRO A N 1
ATOM 1023 C CA . PRO A 1 130 ? 13.812 8.961 11.797 1 73.81 130 PRO A CA 1
ATOM 1024 C C . PRO A 1 130 ? 15.094 9.586 11.25 1 73.81 130 PRO A C 1
ATOM 1026 O O . PRO A 1 130 ? 15.18 9.852 10.047 1 73.81 130 PRO A O 1
ATOM 1029 N N . SER A 1 131 ? 16.016 9.828 12.133 1 78.44 131 SER A N 1
ATOM 1030 C CA . SER A 1 131 ? 17.266 10.414 11.688 1 78.44 131 SER A CA 1
ATOM 1031 C C . SER A 1 131 ? 18.016 9.469 10.75 1 78.44 131 SER A C 1
ATOM 1033 O O . SER A 1 131 ? 18.578 9.906 9.75 1 78.44 131 SER A O 1
ATOM 1035 N N . PHE A 1 132 ? 18.047 8.25 11.109 1 80.69 132 PHE A N 1
ATOM 1036 C CA . PHE A 1 132 ? 18.672 7.238 10.273 1 80.69 132 PHE A CA 1
ATOM 1037 C C . PHE A 1 132 ? 18 7.164 8.906 1 80.69 132 PHE A C 1
ATOM 1039 O O . PHE A 1 132 ? 18.672 7.129 7.875 1 80.69 132 PHE A O 1
ATOM 1046 N N . THR A 1 133 ? 16.703 7.211 8.891 1 78.31 133 THR A N 1
ATOM 1047 C CA . THR A 1 133 ? 15.938 7.125 7.652 1 78.31 133 THR A CA 1
ATOM 1048 C C . THR A 1 133 ? 16.234 8.32 6.75 1 78.31 133 THR A C 1
ATOM 1050 O O . THR A 1 133 ? 16.391 8.164 5.535 1 78.31 133 THR A O 1
ATOM 1053 N N . LYS A 1 134 ? 16.266 9.406 7.391 1 84 134 LYS A N 1
ATOM 1054 C CA . LYS A 1 134 ? 16.562 10.625 6.633 1 84 134 LYS A CA 1
ATOM 1055 C C . LYS A 1 134 ? 17.938 10.523 5.961 1 84 134 LYS A C 1
ATOM 1057 O O . LYS A 1 134 ? 18.078 10.859 4.781 1 84 134 LYS A O 1
ATOM 1062 N N . ARG A 1 135 ? 18.859 10.125 6.672 1 86.25 135 ARG A N 1
ATOM 1063 C CA . ARG A 1 135 ? 20.203 9.992 6.141 1 86.25 135 ARG A CA 1
ATOM 1064 C C . ARG A 1 135 ? 20.266 8.93 5.043 1 86.25 135 ARG A C 1
ATOM 1066 O O . ARG A 1 135 ? 20.922 9.125 4.023 1 86.25 135 ARG A O 1
ATOM 1073 N N . LEU A 1 136 ? 19.688 7.898 5.301 1 86.19 136 LEU A N 1
ATOM 1074 C CA . LEU A 1 136 ? 19.641 6.82 4.316 1 86.19 136 LEU A CA 1
ATOM 1075 C C . LEU A 1 136 ? 19 7.297 3.018 1 86.19 136 LEU A C 1
ATOM 1077 O O . LEU A 1 136 ? 19.5 7.016 1.93 1 86.19 136 LEU A O 1
ATOM 1081 N N . LYS A 1 137 ? 17.938 7.961 3.141 1 87.44 137 LYS A N 1
ATOM 1082 C CA . LYS A 1 137 ? 17.266 8.523 1.973 1 87.44 137 LYS A CA 1
ATOM 1083 C C . LYS A 1 137 ? 18.203 9.445 1.195 1 87.44 137 LYS A C 1
ATOM 1085 O O . LYS A 1 137 ? 18.234 9.406 -0.037 1 87.44 137 LYS A O 1
ATOM 1090 N N . GLN A 1 138 ? 18.859 10.219 1.915 1 89.38 138 GLN A N 1
ATOM 1091 C CA . GLN A 1 138 ? 19.781 11.148 1.275 1 89.38 138 GLN A CA 1
ATOM 1092 C C . GLN A 1 138 ? 20.875 10.398 0.512 1 89.38 138 GLN A C 1
ATOM 1094 O O . GLN A 1 138 ? 21.188 10.742 -0.629 1 89.38 138 GLN A O 1
ATOM 1099 N N . GLU A 1 139 ? 21.391 9.422 1.104 1 88.5 139 GLU A N 1
ATOM 1100 C CA . GLU A 1 139 ? 22.422 8.617 0.463 1 88.5 139 GLU A CA 1
ATOM 1101 C C . GLU A 1 139 ? 21.891 7.926 -0.789 1 88.5 139 GLU A C 1
ATOM 1103 O O . GLU A 1 139 ? 22.547 7.938 -1.836 1 88.5 139 GLU A O 1
ATOM 1108 N N . LEU A 1 140 ? 20.781 7.375 -0.701 1 88.81 140 LEU A N 1
ATOM 1109 C CA . LEU A 1 140 ? 20.188 6.656 -1.825 1 88.81 140 LEU A CA 1
ATOM 1110 C C . LEU A 1 140 ? 19.859 7.613 -2.969 1 88.81 140 LEU A C 1
ATOM 1112 O O . LEU A 1 140 ? 20.062 7.281 -4.137 1 88.81 140 LEU A O 1
ATOM 1116 N N . THR A 1 141 ? 19.359 8.758 -2.572 1 89.75 141 THR A N 1
ATOM 1117 C CA . THR A 1 141 ? 19.047 9.773 -3.58 1 89.75 141 THR A CA 1
ATOM 1118 C C . THR A 1 141 ? 20.297 10.117 -4.395 1 89.75 141 THR A C 1
ATOM 1120 O O . THR A 1 141 ? 20.203 10.367 -5.598 1 89.75 141 THR A O 1
ATOM 1123 N N . SER A 1 142 ? 21.391 10.055 -3.758 1 89.62 142 SER A N 1
ATOM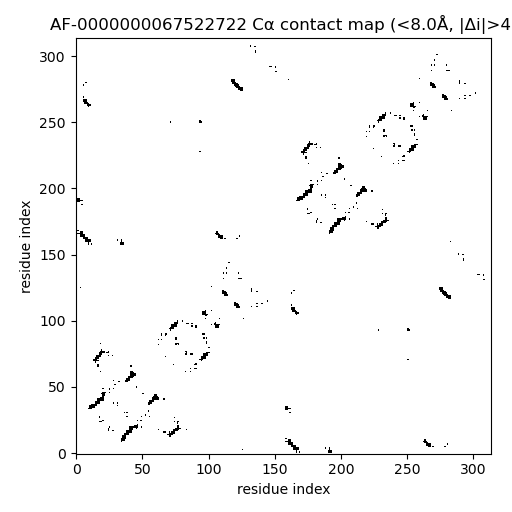 1124 C CA . SER A 1 142 ? 22.641 10.414 -4.406 1 89.62 142 SER A CA 1
ATOM 1125 C C . SER A 1 142 ? 23.172 9.266 -5.262 1 89.62 142 SER A C 1
ATOM 1127 O O . SER A 1 142 ? 23.766 9.5 -6.32 1 89.62 142 SER A O 1
ATOM 1129 N N . ILE A 1 143 ? 22.953 8.086 -4.945 1 88.31 143 ILE A N 1
ATOM 1130 C CA . ILE A 1 143 ? 23.609 6.941 -5.57 1 88.31 143 ILE A CA 1
ATOM 1131 C C . ILE A 1 143 ? 22.703 6.371 -6.668 1 88.31 143 ILE A C 1
ATOM 1133 O O . ILE A 1 143 ? 23.188 5.848 -7.668 1 88.31 143 ILE A O 1
ATOM 1137 N N . LEU A 1 144 ? 21.438 6.461 -6.574 1 87.75 144 LEU A N 1
ATOM 1138 C CA . LEU A 1 144 ? 20.469 5.77 -7.434 1 87.75 144 LEU A CA 1
ATOM 1139 C C . LEU A 1 144 ? 20.625 6.207 -8.883 1 87.75 144 LEU A C 1
ATOM 1141 O O . LEU A 1 144 ? 20.672 5.367 -9.789 1 87.75 144 LEU A O 1
ATOM 1145 N N . PRO A 1 145 ? 20.797 7.543 -9.094 1 87.12 145 PRO A N 1
ATOM 1146 C CA . PRO A 1 145 ? 20.984 7.949 -10.484 1 87.12 145 PRO A CA 1
ATOM 1147 C C . PRO A 1 145 ? 22.203 7.297 -11.141 1 87.12 145 PRO A C 1
ATOM 1149 O O . PRO A 1 145 ? 22.141 6.875 -12.297 1 87.12 145 PRO A O 1
ATOM 1152 N N . LYS A 1 146 ? 23.219 7.211 -10.438 1 87.31 146 LYS A N 1
ATOM 1153 C CA . LYS A 1 146 ? 24.438 6.586 -10.953 1 87.31 146 LYS A CA 1
ATOM 1154 C C . LYS A 1 146 ? 24.234 5.094 -11.195 1 87.31 146 LYS A C 1
ATOM 1156 O O . LYS A 1 146 ? 24.703 4.551 -12.188 1 87.31 146 LYS A O 1
ATOM 1161 N N . LEU A 1 147 ? 23.594 4.488 -10.297 1 86.31 147 LEU A N 1
ATOM 1162 C CA . LEU A 1 147 ? 23.312 3.059 -10.406 1 86.31 147 LEU A CA 1
ATOM 1163 C C . LEU A 1 147 ? 22.438 2.766 -11.617 1 86.31 147 LEU A C 1
ATOM 1165 O O . LEU A 1 147 ? 22.688 1.821 -12.367 1 86.31 147 LEU A O 1
ATOM 1169 N N . ILE A 1 148 ? 21.438 3.549 -11.82 1 85.81 148 ILE A N 1
ATOM 1170 C CA . ILE A 1 148 ? 20.5 3.387 -12.93 1 85.81 148 ILE A CA 1
ATOM 1171 C C . ILE A 1 148 ? 21.234 3.574 -14.258 1 85.81 148 ILE A C 1
ATOM 1173 O O . ILE A 1 148 ? 21.031 2.809 -15.203 1 85.81 148 ILE A O 1
ATOM 1177 N N . LYS A 1 149 ? 22.047 4.562 -14.289 1 86.31 149 LYS A N 1
ATOM 1178 C CA . LYS A 1 149 ? 22.844 4.809 -15.484 1 86.31 149 LYS A CA 1
ATOM 1179 C C . LYS A 1 149 ? 23.766 3.627 -15.797 1 86.31 149 LYS A C 1
ATOM 1181 O O . LYS A 1 149 ? 23.891 3.223 -16.953 1 86.31 149 LYS A O 1
ATOM 1186 N N . LYS A 1 150 ? 24.344 3.156 -14.797 1 86 150 LYS A N 1
ATOM 1187 C CA . LYS A 1 150 ? 25.234 2.014 -14.961 1 86 150 LYS A CA 1
ATOM 1188 C C . LYS A 1 150 ? 24.5 0.814 -15.547 1 86 150 LYS A C 1
ATOM 1190 O O . LYS A 1 150 ? 25 0.168 -16.469 1 86 150 LYS A O 1
ATOM 1195 N N . ILE A 1 151 ? 23.375 0.524 -15.062 1 84.31 151 ILE A N 1
ATOM 1196 C CA . ILE A 1 151 ? 22.609 -0.639 -15.492 1 84.31 151 ILE A CA 1
ATOM 1197 C C . ILE A 1 151 ? 22.078 -0.415 -16.906 1 84.31 151 ILE A C 1
ATOM 1199 O O . ILE A 1 151 ? 22.047 -1.346 -17.719 1 84.31 151 ILE A O 1
ATOM 1203 N N . SER A 1 152 ? 21.672 0.782 -17.156 1 81.56 152 SER A N 1
ATOM 1204 C CA . SER A 1 152 ? 21.156 1.116 -18.484 1 81.56 152 SER A CA 1
ATOM 1205 C C . SER A 1 152 ? 22.234 0.976 -19.547 1 81.56 152 SER A C 1
ATOM 1207 O O . SER A 1 152 ? 21.938 0.611 -20.688 1 81.56 152 SER A O 1
ATOM 1209 N N . LEU A 1 153 ? 23.375 1.263 -19.234 1 75.81 153 LEU A N 1
ATOM 1210 C CA . LEU A 1 153 ? 24.5 1.176 -20.156 1 75.81 153 LEU A CA 1
ATOM 1211 C C . LEU A 1 153 ? 24.891 -0.277 -20.391 1 75.81 153 LEU A C 1
ATOM 1213 O O . LEU A 1 153 ? 25.359 -0.628 -21.484 1 75.81 153 LEU A O 1
ATOM 1217 N N . THR A 1 154 ? 24.797 -1.064 -19.422 1 66.75 154 THR A N 1
ATOM 1218 C CA . THR A 1 154 ? 25.188 -2.461 -19.562 1 66.75 154 THR A CA 1
ATOM 1219 C C . THR A 1 154 ? 24.141 -3.24 -20.344 1 66.75 154 THR A C 1
ATOM 1221 O O . THR A 1 154 ? 24.438 -4.285 -20.922 1 66.75 154 THR A O 1
ATOM 1224 N N . HIS A 1 155 ? 22.922 -3.061 -20.297 1 61.09 155 HIS A N 1
ATOM 1225 C CA . HIS A 1 155 ? 21.906 -3.742 -21.094 1 61.09 155 HIS A CA 1
ATOM 1226 C C . HIS A 1 155 ? 22.109 -3.484 -22.578 1 61.09 155 HIS A C 1
ATOM 1228 O O . HIS A 1 155 ? 21.641 -4.266 -23.422 1 61.09 155 HIS A O 1
ATOM 1234 N N . LYS A 1 156 ? 22.547 -2.309 -23.109 1 49.28 156 LYS A N 1
ATOM 1235 C CA . LYS A 1 156 ? 22.781 -2.074 -24.531 1 49.28 156 LYS A CA 1
ATOM 1236 C C . LYS A 1 156 ? 23.984 -2.877 -25.016 1 49.28 156 LYS A C 1
ATOM 1238 O O . LYS A 1 156 ? 24.281 -2.891 -26.219 1 49.28 156 LYS A O 1
ATOM 1243 N N . LEU A 1 157 ? 24.75 -3.502 -24.219 1 39.16 157 LEU A N 1
ATOM 1244 C CA . LEU A 1 157 ? 25.781 -4.34 -24.844 1 39.16 157 LEU A CA 1
ATOM 1245 C C . LEU A 1 157 ? 25.312 -5.793 -24.906 1 39.16 157 LEU A C 1
ATOM 1247 O O . LEU A 1 157 ? 24.734 -6.312 -23.953 1 39.16 157 LEU A O 1
ATOM 1251 N N . MET B 1 1 ? -1.08 10.078 -17.391 1 72.81 1 MET B N 1
ATOM 1252 C CA . MET B 1 1 ? -0.82 8.875 -16.609 1 72.81 1 MET B CA 1
ATOM 1253 C C . MET B 1 1 ? -0.612 9.227 -15.141 1 72.81 1 MET B C 1
ATOM 1255 O O . MET B 1 1 ? 0.041 10.219 -14.82 1 72.81 1 MET B O 1
ATOM 1259 N N . TYR B 1 2 ? -1.414 8.641 -14.219 1 83.75 2 TYR B N 1
ATOM 1260 C CA . TYR B 1 2 ? -1.341 8.984 -12.805 1 83.75 2 TYR B CA 1
ATOM 1261 C C . TYR B 1 2 ? -0.207 8.227 -12.117 1 83.75 2 TYR B C 1
ATOM 1263 O O . TYR B 1 2 ? 0.126 7.109 -12.508 1 83.75 2 TYR B O 1
ATOM 1271 N N . ASN B 1 3 ? 0.348 8.906 -11.188 1 89.12 3 ASN B N 1
ATOM 1272 C CA . ASN B 1 3 ? 1.423 8.297 -10.414 1 89.12 3 ASN B CA 1
ATOM 1273 C C . ASN B 1 3 ? 0.89 7.238 -9.453 1 89.12 3 ASN B C 1
ATOM 1275 O O . ASN B 1 3 ? -0.113 7.461 -8.773 1 89.12 3 ASN B O 1
ATOM 1279 N N . MET B 1 4 ? 1.576 6.078 -9.586 1 92.56 4 MET B N 1
ATOM 1280 C CA . MET B 1 4 ? 1.287 5.105 -8.539 1 92.56 4 MET B CA 1
ATOM 1281 C C . MET B 1 4 ? 1.753 5.617 -7.18 1 92.56 4 MET B C 1
ATOM 1283 O O . MET B 1 4 ? 2.686 6.422 -7.098 1 92.56 4 MET B O 1
ATOM 1287 N N . TYR B 1 5 ? 1.115 5.203 -6.152 1 96.06 5 TYR B N 1
ATOM 1288 C CA . TYR B 1 5 ? 1.344 5.727 -4.809 1 96.06 5 TYR B CA 1
ATOM 1289 C C . TYR B 1 5 ? 1.78 4.617 -3.859 1 96.06 5 TYR B C 1
ATOM 1291 O O . TYR B 1 5 ? 1.002 3.711 -3.553 1 96.06 5 TYR B O 1
ATOM 1299 N N . PRO B 1 6 ? 3.023 4.637 -3.338 1 96.44 6 PRO B N 1
ATOM 1300 C CA . PRO B 1 6 ? 3.51 3.568 -2.459 1 96.44 6 PRO B CA 1
ATOM 1301 C C . PRO B 1 6 ? 3.01 3.709 -1.024 1 96.44 6 PRO B C 1
ATOM 1303 O O . PRO B 1 6 ? 3.02 4.812 -0.469 1 96.44 6 PRO B O 1
ATOM 1306 N N . LEU B 1 7 ? 2.592 2.598 -0.424 1 96.75 7 LEU B N 1
ATOM 1307 C CA . LEU B 1 7 ? 2.146 2.559 0.965 1 96.75 7 LEU B CA 1
ATOM 1308 C C . LEU B 1 7 ? 2.623 1.284 1.653 1 96.75 7 LEU B C 1
ATOM 1310 O O . LEU B 1 7 ? 2.924 0.29 0.99 1 96.75 7 LEU B O 1
ATOM 1314 N N . MET B 1 8 ? 2.797 1.364 2.949 1 95.44 8 MET B N 1
ATOM 1315 C CA . MET B 1 8 ? 3.043 0.22 3.824 1 95.44 8 MET B CA 1
ATOM 1316 C C . MET B 1 8 ? 1.776 -0.168 4.582 1 95.44 8 MET B C 1
ATOM 1318 O O . MET B 1 8 ? 1.166 0.668 5.25 1 95.44 8 MET B O 1
ATOM 1322 N N . PHE B 1 9 ? 1.46 -1.471 4.562 1 96.31 9 PHE B N 1
ATOM 1323 C CA . PHE B 1 9 ? 0.196 -1.874 5.168 1 96.31 9 PHE B CA 1
ATOM 1324 C C . PHE B 1 9 ? 0.433 -2.805 6.348 1 96.31 9 PHE B C 1
ATOM 1326 O O . PHE B 1 9 ? 1.303 -3.678 6.293 1 96.31 9 PHE B O 1
ATOM 1333 N N . ASN B 1 10 ? -0.268 -2.562 7.41 1 95.56 10 ASN B N 1
ATOM 1334 C CA . ASN B 1 10 ? -0.495 -3.566 8.445 1 95.56 10 ASN B CA 1
ATOM 1335 C C . ASN B 1 10 ? -1.629 -4.516 8.062 1 95.56 10 ASN B C 1
ATOM 1337 O O . ASN B 1 10 ? -2.801 -4.141 8.117 1 95.56 10 ASN B O 1
ATOM 1341 N N . LEU B 1 11 ? -1.3 -5.766 7.723 1 97.25 11 LEU B N 1
ATOM 1342 C CA . LEU B 1 11 ? -2.301 -6.699 7.215 1 97.25 11 LEU B CA 1
ATOM 1343 C C . LEU B 1 11 ? -2.799 -7.617 8.328 1 97.25 11 LEU B C 1
ATOM 1345 O O . LEU B 1 11 ? -3.535 -8.57 8.062 1 97.25 11 LEU B O 1
ATOM 1349 N N . HIS B 1 12 ? -2.404 -7.266 9.508 1 96.44 12 HIS B N 1
ATOM 1350 C CA . HIS B 1 12 ? -2.869 -8.086 10.617 1 96.44 12 HIS B CA 1
ATOM 1351 C C . HIS B 1 12 ? -4.391 -8.164 10.648 1 96.44 12 HIS B C 1
ATOM 1353 O O . HIS B 1 12 ? -5.066 -7.133 10.711 1 96.44 12 HIS B O 1
ATOM 1359 N N . AS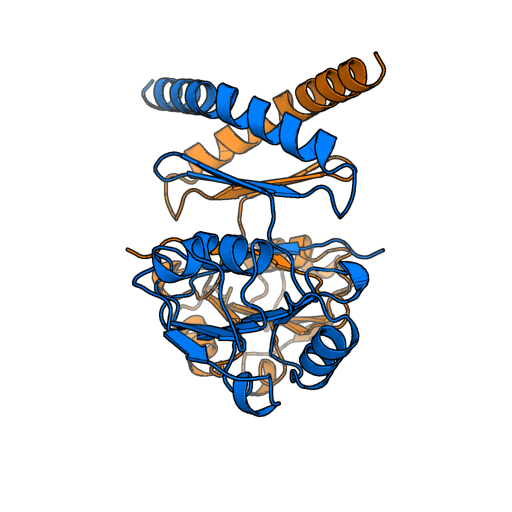N B 1 13 ? -4.949 -9.359 10.562 1 96.56 13 ASN B N 1
ATOM 1360 C CA . ASN B 1 13 ? -6.371 -9.68 10.641 1 96.56 13 ASN B CA 1
ATOM 1361 C C . ASN B 1 13 ? -7.117 -9.211 9.398 1 96.56 13 ASN B C 1
ATOM 1363 O O . ASN B 1 13 ? -8.352 -9.117 9.406 1 96.56 13 ASN B O 1
ATOM 1367 N N . LYS B 1 14 ? -6.422 -8.781 8.398 1 98.25 14 LYS B N 1
ATOM 1368 C CA . LYS B 1 14 ? -7.059 -8.438 7.129 1 98.25 14 LYS B CA 1
ATOM 1369 C C . LYS B 1 14 ? -7.203 -9.664 6.234 1 98.25 14 LYS B C 1
ATOM 1371 O O . LYS B 1 14 ? -6.414 -10.609 6.336 1 98.25 14 LYS B O 1
ATOM 1376 N N . VAL B 1 15 ? -8.219 -9.648 5.422 1 98.81 15 VAL B N 1
ATOM 1377 C CA . VAL B 1 15 ? -8.508 -10.773 4.539 1 98.81 15 VAL B CA 1
ATOM 1378 C C . VAL B 1 15 ? -7.887 -10.523 3.166 1 98.81 15 VAL B C 1
ATOM 1380 O O . VAL B 1 15 ? -8.18 -9.523 2.516 1 98.81 15 VAL B O 1
ATOM 1383 N N . VAL B 1 16 ? -7.012 -11.453 2.758 1 98.94 16 VAL B N 1
ATOM 1384 C CA . VAL B 1 16 ? -6.406 -11.438 1.431 1 98.94 16 VAL B CA 1
ATOM 1385 C C . VAL B 1 16 ? -6.797 -12.703 0.668 1 98.94 16 VAL B C 1
ATOM 1387 O O . VAL B 1 16 ? -6.594 -13.82 1.157 1 98.94 16 VAL B O 1
ATOM 1390 N N . VAL B 1 17 ? -7.379 -12.508 -0.512 1 98.94 17 VAL B N 1
ATOM 1391 C CA . VAL B 1 17 ? -7.801 -13.664 -1.303 1 98.94 17 VAL B CA 1
ATOM 1392 C C . VAL B 1 17 ? -7.016 -13.703 -2.611 1 98.94 17 VAL B C 1
ATOM 1394 O O . VAL B 1 17 ? -6.855 -12.68 -3.281 1 98.94 17 VAL B O 1
ATOM 1397 N N . ILE B 1 18 ? -6.504 -14.844 -2.916 1 98.94 18 ILE B N 1
ATOM 1398 C CA . ILE B 1 18 ? -5.781 -15.102 -4.16 1 98.94 18 ILE B CA 1
ATOM 1399 C C . ILE B 1 18 ? -6.57 -16.078 -5.02 1 98.94 18 ILE B C 1
ATOM 1401 O O . ILE B 1 18 ? -6.812 -17.219 -4.609 1 98.94 18 ILE B O 1
ATOM 1405 N N . ILE B 1 19 ? -7.051 -15.656 -6.188 1 98.88 19 ILE B N 1
ATOM 1406 C CA . ILE B 1 19 ? -7.707 -16.516 -7.16 1 98.88 19 ILE B CA 1
ATOM 1407 C C . ILE B 1 19 ? -6.676 -17.062 -8.148 1 98.88 19 ILE B C 1
ATOM 1409 O O . ILE B 1 19 ? -6.113 -16.312 -8.945 1 98.88 19 ILE B O 1
ATOM 1413 N N . GLY B 1 20 ? -6.465 -18.391 -8.102 1 98.62 20 GLY B N 1
ATOM 1414 C CA . GLY B 1 20 ? -5.406 -19.031 -8.859 1 98.62 20 GLY B CA 1
ATOM 1415 C C . GLY B 1 20 ? -4.473 -19.859 -7.992 1 98.62 20 GLY B C 1
ATOM 1416 O O . GLY B 1 20 ? -4.281 -19.562 -6.812 1 98.62 20 GLY B O 1
ATOM 1417 N N . GLY B 1 21 ? -3.834 -20.891 -8.609 1 98.31 21 GLY B N 1
ATOM 1418 C CA . GLY B 1 21 ? -3.008 -21.797 -7.84 1 98.31 21 GLY B CA 1
ATOM 1419 C C . GLY B 1 21 ? -1.668 -22.078 -8.492 1 98.31 21 GLY B C 1
ATOM 1420 O O . GLY B 1 21 ? -0.948 -22.984 -8.062 1 98.31 21 GLY B O 1
ATOM 1421 N N . GLY B 1 22 ? -1.354 -21.328 -9.438 1 97.69 22 GLY B N 1
ATOM 1422 C CA . GLY B 1 22 ? -0.109 -21.562 -10.156 1 97.69 22 GLY B CA 1
ATOM 1423 C C . GLY B 1 22 ? 1.08 -20.859 -9.516 1 97.69 22 GLY B C 1
ATOM 1424 O O . GLY B 1 22 ? 1.031 -20.5 -8.336 1 97.69 22 GLY B O 1
ATOM 1425 N N . LYS B 1 23 ? 2.152 -20.719 -10.297 1 96.75 23 LYS B N 1
ATOM 1426 C CA . LYS B 1 23 ? 3.414 -20.188 -9.781 1 96.75 23 LYS B CA 1
ATOM 1427 C C . LYS B 1 23 ? 3.285 -18.719 -9.414 1 96.75 23 LYS B C 1
ATOM 1429 O O . LYS B 1 23 ? 3.857 -18.266 -8.414 1 96.75 23 LYS B O 1
ATOM 1434 N N . ILE B 1 24 ? 2.557 -18 -10.18 1 95.94 24 ILE B N 1
ATOM 1435 C CA . ILE B 1 24 ? 2.369 -16.594 -9.883 1 95.94 24 ILE B CA 1
ATOM 1436 C C . ILE B 1 24 ? 1.58 -16.438 -8.586 1 95.94 24 ILE B C 1
ATOM 1438 O O . ILE B 1 24 ? 1.946 -15.633 -7.715 1 95.94 24 ILE B O 1
ATOM 1442 N N . ALA B 1 25 ? 0.487 -17.172 -8.484 1 98.19 25 ALA B N 1
ATOM 1443 C CA . ALA B 1 25 ? -0.291 -17.172 -7.246 1 98.19 25 ALA B CA 1
ATOM 1444 C C . ALA B 1 25 ? 0.583 -17.547 -6.051 1 98.19 25 ALA B C 1
ATOM 1446 O O . ALA B 1 25 ? 0.475 -16.938 -4.984 1 98.19 25 ALA B O 1
ATOM 1447 N N . TYR B 1 26 ? 1.449 -18.516 -6.285 1 98.25 26 TYR B N 1
ATOM 1448 C CA . TYR B 1 26 ? 2.375 -18.938 -5.238 1 98.25 26 TYR B CA 1
ATOM 1449 C C . TYR B 1 26 ? 3.268 -17.781 -4.805 1 98.25 26 TYR B C 1
ATOM 1451 O O . TYR B 1 26 ? 3.477 -17.562 -3.607 1 98.25 26 TYR B O 1
ATOM 1459 N N . ARG B 1 27 ? 3.812 -17.047 -5.664 1 95.88 27 ARG B N 1
ATOM 1460 C CA . ARG B 1 27 ? 4.676 -15.906 -5.359 1 95.88 27 ARG B CA 1
ATOM 1461 C C . ARG B 1 27 ? 3.928 -14.852 -4.555 1 95.88 27 ARG B C 1
ATOM 1463 O O . ARG B 1 27 ? 4.48 -14.273 -3.619 1 95.88 27 ARG B O 1
ATOM 1470 N N . LYS B 1 28 ? 2.652 -14.648 -4.949 1 97.38 28 LYS B N 1
ATOM 1471 C CA . LYS B 1 28 ? 1.839 -13.695 -4.195 1 97.38 28 LYS B CA 1
ATOM 1472 C C . LYS B 1 28 ? 1.602 -14.188 -2.77 1 97.38 28 LYS B C 1
ATOM 1474 O O . LYS B 1 28 ? 1.748 -13.422 -1.814 1 97.38 28 LYS B O 1
ATOM 1479 N N . ALA B 1 29 ? 1.279 -15.422 -2.689 1 98.38 29 ALA B N 1
ATOM 1480 C CA . ALA B 1 29 ? 1.03 -16.016 -1.375 1 98.38 29 ALA B CA 1
ATOM 1481 C C . ALA B 1 29 ? 2.291 -15.984 -0.515 1 98.38 29 ALA B C 1
ATOM 1483 O O . ALA B 1 29 ? 2.236 -15.633 0.666 1 98.38 29 ALA B O 1
ATOM 1484 N N . SER B 1 30 ? 3.393 -16.344 -1.109 1 97.38 30 SER B N 1
ATOM 1485 C CA . SER B 1 30 ? 4.66 -16.422 -0.387 1 97.38 30 SER B CA 1
ATOM 1486 C C . SER B 1 30 ? 5.059 -15.062 0.167 1 97.38 30 SER B C 1
ATOM 1488 O O . SER B 1 30 ? 5.633 -14.969 1.253 1 97.38 30 SER B O 1
ATOM 1490 N N . GLY B 1 31 ? 4.711 -14.008 -0.515 1 96 31 GLY B N 1
ATOM 1491 C CA . GLY B 1 31 ? 5.039 -12.656 -0.093 1 96 31 GLY B CA 1
ATOM 1492 C C . GLY B 1 31 ? 4.273 -12.219 1.142 1 96 31 GLY B C 1
ATOM 1493 O O . GLY B 1 31 ? 4.645 -11.234 1.792 1 96 31 GLY B O 1
ATOM 1494 N N . LEU B 1 32 ? 3.266 -12.961 1.524 1 97.75 32 LEU B N 1
ATOM 1495 C CA . LEU B 1 32 ? 2.385 -12.57 2.617 1 97.75 32 LEU B CA 1
ATOM 1496 C C . LEU B 1 32 ? 2.795 -13.25 3.92 1 97.75 32 LEU B C 1
ATOM 1498 O O . LEU B 1 32 ? 2.125 -13.094 4.941 1 97.75 32 LEU B O 1
ATOM 1502 N N . LYS B 1 33 ? 3.922 -13.969 3.852 1 96.25 33 LYS B N 1
ATOM 1503 C CA . LYS B 1 33 ? 4.422 -14.633 5.051 1 96.25 33 LYS B CA 1
ATOM 1504 C C . LYS B 1 33 ? 4.664 -13.633 6.176 1 96.25 33 LYS B C 1
ATOM 1506 O O . LYS B 1 33 ? 5.199 -12.547 5.945 1 96.25 33 LYS B O 1
ATOM 1511 N N . ASP B 1 34 ? 4.176 -13.898 7.375 1 95.19 34 ASP B N 1
ATOM 1512 C CA . ASP B 1 34 ? 4.43 -13.18 8.617 1 95.19 34 ASP B CA 1
ATOM 1513 C C . ASP B 1 34 ? 3.723 -11.828 8.617 1 95.19 34 ASP B C 1
ATOM 1515 O O . ASP B 1 34 ? 4.094 -10.93 9.375 1 95.19 34 ASP B O 1
ATOM 1519 N N . THR B 1 35 ? 2.742 -11.617 7.793 1 96.19 35 THR B N 1
ATOM 1520 C CA . THR B 1 35 ? 2.016 -10.359 7.758 1 96.19 35 THR B CA 1
ATOM 1521 C C . THR B 1 35 ? 0.832 -10.383 8.719 1 96.19 35 THR B C 1
ATOM 1523 O O . THR B 1 35 ? 0.245 -9.344 9.023 1 96.19 35 THR B O 1
ATOM 1526 N N . GLY B 1 36 ? 0.45 -11.562 9.203 1 97.31 36 GLY B N 1
ATOM 1527 C CA . GLY B 1 36 ? -0.72 -11.695 10.055 1 97.31 36 GLY B CA 1
ATOM 1528 C C . GLY B 1 36 ? -2.025 -11.688 9.281 1 97.31 36 GLY B C 1
ATOM 1529 O O . GLY B 1 36 ? -3.104 -11.758 9.875 1 97.31 36 GLY B O 1
ATOM 1530 N N . ALA B 1 37 ? -2 -11.641 7.957 1 98.31 37 ALA B N 1
ATOM 1531 C CA . ALA B 1 37 ? -3.197 -11.648 7.117 1 98.31 37 ALA B CA 1
ATOM 1532 C C . ALA B 1 37 ? -3.859 -13.023 7.121 1 98.31 37 ALA B C 1
ATOM 1534 O O . ALA B 1 37 ? -3.188 -14.047 7.301 1 98.31 37 ALA B O 1
ATOM 1535 N N . PHE B 1 38 ? -5.18 -13.039 6.98 1 98.62 38 PHE B N 1
ATOM 1536 C CA . PHE B 1 38 ? -5.898 -14.258 6.617 1 98.62 38 PHE B CA 1
ATOM 1537 C C . PHE B 1 38 ? -5.836 -14.492 5.113 1 98.62 38 PHE B C 1
ATOM 1539 O O . PHE B 1 38 ? -6.551 -13.844 4.348 1 98.62 38 PHE B O 1
ATOM 1546 N N . VAL B 1 39 ? -5.008 -15.461 4.719 1 98.81 39 VAL B N 1
ATOM 1547 C CA . VAL B 1 39 ? -4.746 -15.664 3.297 1 98.81 39 VAL B CA 1
ATOM 1548 C C . VAL B 1 39 ? -5.531 -16.875 2.795 1 98.81 39 VAL B C 1
ATOM 1550 O O . VAL B 1 39 ? -5.359 -17.984 3.297 1 98.81 39 VAL B O 1
ATOM 1553 N N . THR B 1 40 ? -6.426 -16.672 1.846 1 98.88 40 THR B N 1
ATOM 1554 C CA . THR B 1 40 ? -7.191 -17.734 1.227 1 98.88 40 THR B CA 1
ATOM 1555 C C . THR B 1 40 ? -6.867 -17.844 -0.261 1 98.88 40 THR B C 1
ATOM 1557 O O . THR B 1 40 ? -6.852 -16.844 -0.973 1 98.88 40 THR B O 1
ATOM 1560 N N . VAL B 1 41 ? -6.543 -19.031 -0.701 1 98.88 41 VAL B N 1
ATOM 1561 C CA . VAL B 1 41 ? -6.336 -19.328 -2.113 1 98.88 41 VAL B CA 1
ATOM 1562 C C . VAL B 1 41 ? -7.531 -20.109 -2.658 1 98.88 41 VAL B C 1
ATOM 1564 O O . VAL B 1 41 ? -7.934 -21.125 -2.084 1 98.88 41 VAL B O 1
ATOM 1567 N N . VAL B 1 42 ? -8.141 -19.625 -3.711 1 98.94 42 VAL B N 1
ATOM 1568 C CA . VAL B 1 42 ? -9.266 -20.281 -4.367 1 98.94 42 VAL B CA 1
ATOM 1569 C C . VAL B 1 42 ? -8.844 -20.781 -5.746 1 98.94 42 VAL B C 1
ATOM 1571 O O . VAL B 1 42 ? -8.57 -19.984 -6.645 1 98.94 42 VAL B O 1
ATOM 1574 N N . SER B 1 43 ? -8.789 -22.016 -5.914 1 98.81 43 SER B N 1
ATOM 1575 C CA . SER B 1 43 ? -8.367 -22.641 -7.172 1 98.81 43 SER B CA 1
ATOM 1576 C C . SER B 1 43 ? -8.672 -24.125 -7.184 1 98.81 43 SER B C 1
ATOM 1578 O O . SER B 1 43 ? -8.578 -24.797 -6.152 1 98.81 43 SER B O 1
ATOM 1580 N N . PRO B 1 44 ? -9 -24.688 -8.352 1 98.56 44 PRO B N 1
ATOM 1581 C CA . PRO B 1 44 ? -9.219 -26.141 -8.398 1 98.56 44 PRO B CA 1
ATOM 1582 C C . PRO B 1 44 ? -7.961 -26.938 -8.062 1 98.56 44 PRO B C 1
ATOM 1584 O O . PRO B 1 44 ? -8.055 -28.031 -7.484 1 98.56 44 PRO B O 1
ATOM 1587 N N . GLU B 1 45 ? -6.844 -26.438 -8.469 1 98.12 45 GLU B N 1
ATOM 1588 C CA . GLU B 1 45 ? -5.547 -27.047 -8.211 1 98.12 45 GLU B CA 1
ATOM 1589 C C . GLU B 1 45 ? -4.523 -26.016 -7.766 1 98.12 45 GLU B C 1
ATOM 1591 O O . GLU B 1 45 ? -4.645 -24.828 -8.094 1 98.12 45 GLU B O 1
ATOM 1596 N N . ILE B 1 46 ? -3.576 -26.469 -7.008 1 98.19 46 ILE B N 1
ATOM 1597 C CA . ILE B 1 46 ? -2.482 -25.594 -6.621 1 98.19 46 ILE B CA 1
ATOM 1598 C C . ILE B 1 46 ? -1.146 -26.281 -6.895 1 98.19 46 ILE B C 1
ATOM 1600 O O . ILE B 1 46 ? -1.054 -27.5 -6.875 1 98.19 46 ILE B O 1
ATOM 1604 N N . CYS B 1 47 ? -0.161 -25.484 -7.188 1 98.25 47 CYS B N 1
ATOM 1605 C CA . CYS B 1 47 ? 1.162 -26.047 -7.438 1 98.25 47 CYS B CA 1
ATOM 1606 C C . CYS B 1 47 ? 1.755 -26.641 -6.164 1 98.25 47 CYS B C 1
ATOM 1608 O O . CYS B 1 47 ? 1.307 -26.328 -5.062 1 98.25 47 CYS B O 1
ATOM 1610 N N . LYS B 1 48 ? 2.707 -27.469 -6.301 1 97.5 48 LYS B N 1
ATOM 1611 C CA . LYS B 1 48 ? 3.312 -28.219 -5.199 1 97.5 48 LYS B CA 1
ATOM 1612 C C . LYS B 1 48 ? 3.891 -27.266 -4.152 1 97.5 48 LYS B C 1
ATOM 1614 O O . LYS B 1 48 ? 3.729 -27.484 -2.949 1 97.5 48 LYS B O 1
ATOM 1619 N N . GLU B 1 49 ? 4.512 -26.172 -4.605 1 97.69 49 GLU B N 1
ATOM 1620 C CA . GLU B 1 49 ? 5.148 -25.219 -3.713 1 97.69 49 GLU B CA 1
ATOM 1621 C C . GLU B 1 49 ? 4.125 -24.562 -2.793 1 97.69 49 GLU B C 1
ATOM 1623 O O . GLU B 1 49 ? 4.406 -24.312 -1.619 1 97.69 49 GLU B O 1
ATOM 1628 N N . MET B 1 50 ? 2.947 -24.312 -3.338 1 97.19 50 MET B N 1
ATOM 1629 C CA . MET B 1 50 ? 1.89 -23.641 -2.594 1 97.19 50 MET B CA 1
ATOM 1630 C C . MET B 1 50 ? 1.394 -24.5 -1.44 1 97.19 50 MET B C 1
ATOM 1632 O O . MET B 1 50 ? 1.008 -23.984 -0.391 1 97.19 50 MET B O 1
ATOM 1636 N N . LYS B 1 51 ? 1.437 -25.75 -1.6 1 95.5 51 LYS B N 1
ATOM 1637 C CA . LYS B 1 51 ? 0.969 -26.703 -0.593 1 95.5 51 LYS B CA 1
ATOM 1638 C C . LYS B 1 51 ? 1.835 -26.641 0.662 1 95.5 51 LYS B C 1
ATOM 1640 O O . LYS B 1 51 ? 1.408 -27.062 1.736 1 95.5 51 LYS B O 1
ATOM 1645 N N . GLU B 1 52 ? 2.959 -26.109 0.528 1 95.62 52 GLU B N 1
ATOM 1646 C CA . GLU B 1 52 ? 3.932 -26.094 1.615 1 95.62 52 GLU B CA 1
ATOM 1647 C C . GLU B 1 52 ? 3.77 -24.859 2.49 1 95.62 52 GLU B C 1
ATOM 1649 O O . GLU B 1 52 ? 4.449 -24.719 3.508 1 95.62 52 GLU B O 1
ATOM 1654 N N . LEU B 1 53 ? 2.9 -23.984 2.158 1 97.19 53 LEU B N 1
ATOM 1655 C CA . LEU B 1 53 ? 2.697 -22.766 2.938 1 97.19 53 LEU B CA 1
ATOM 1656 C C . LEU B 1 53 ? 1.716 -23.016 4.078 1 97.19 53 LEU B C 1
ATOM 1658 O O . LEU B 1 53 ? 0.529 -23.25 3.846 1 97.19 53 LEU B O 1
ATOM 1662 N N . PRO B 1 54 ? 2.117 -22.938 5.301 1 96.56 54 PRO B N 1
ATOM 1663 C CA . PRO B 1 54 ? 1.275 -23.359 6.426 1 96.56 54 PRO B CA 1
ATOM 1664 C C . PRO B 1 54 ? 0.25 -22.312 6.824 1 96.56 54 PRO B C 1
ATOM 1666 O O . PRO B 1 54 ? -0.665 -22.594 7.602 1 96.56 54 PRO B O 1
ATOM 1669 N N . TYR B 1 55 ? 0.383 -21.156 6.316 1 97 55 TYR B N 1
ATOM 1670 C CA . TYR B 1 55 ? -0.463 -20.078 6.789 1 97 55 TYR B CA 1
ATOM 1671 C C . TYR B 1 55 ? -1.604 -19.812 5.816 1 97 55 TYR B C 1
ATOM 1673 O O . TYR B 1 55 ? -2.43 -18.922 6.047 1 97 55 TYR B O 1
ATOM 1681 N N . ILE B 1 56 ? -1.691 -20.516 4.711 1 98.06 56 ILE B N 1
ATOM 1682 C CA . ILE B 1 56 ? -2.742 -20.25 3.734 1 98.06 56 ILE B CA 1
ATOM 1683 C C . ILE B 1 56 ? -3.904 -21.219 3.949 1 98.06 56 ILE B C 1
ATOM 1685 O O . ILE B 1 56 ? -3.705 -22.344 4.414 1 98.06 56 ILE B O 1
ATOM 1689 N N . THR B 1 57 ? -5.141 -20.797 3.648 1 98.56 57 THR B N 1
ATOM 1690 C CA . THR B 1 57 ? -6.32 -21.656 3.486 1 98.56 57 THR B CA 1
ATOM 1691 C C . THR B 1 57 ? -6.629 -21.875 2.01 1 98.56 57 THR B C 1
ATOM 1693 O O . THR B 1 57 ? -6.75 -20.906 1.245 1 98.56 57 THR B O 1
ATOM 1696 N N . TRP B 1 58 ? -6.707 -23.125 1.664 1 98.69 58 TRP B N 1
ATOM 1697 C CA . TRP B 1 58 ? -6.996 -23.469 0.275 1 98.69 58 TRP B CA 1
ATOM 1698 C C . TRP B 1 58 ? -8.438 -23.938 0.118 1 98.69 58 TRP B C 1
ATOM 1700 O O . TRP B 1 58 ? -8.867 -24.875 0.794 1 98.69 58 TRP B O 1
ATOM 1710 N N . LYS B 1 59 ? -9.164 -23.188 -0.67 1 98.75 59 LYS B N 1
ATOM 1711 C CA . LYS B 1 59 ? -10.477 -23.641 -1.128 1 98.75 59 LYS B CA 1
ATOM 1712 C C . LYS B 1 59 ? -10.391 -24.281 -2.516 1 98.75 59 LYS B C 1
ATOM 1714 O O . LYS B 1 59 ? -10.211 -23.578 -3.512 1 98.75 59 LYS B O 1
ATOM 1719 N N . GLN B 1 60 ? -10.547 -25.578 -2.59 1 98.62 60 GLN B N 1
ATOM 1720 C CA . GLN B 1 60 ? -10.398 -26.344 -3.826 1 98.62 60 GLN B CA 1
ATOM 1721 C C . GLN B 1 60 ? -11.656 -26.25 -4.68 1 98.62 60 GLN B C 1
ATOM 1723 O O . GLN B 1 60 ? -12.5 -27.156 -4.66 1 98.62 60 GLN B O 1
ATOM 1728 N N . LYS B 1 61 ? -11.703 -25.203 -5.426 1 98.75 61 LYS B N 1
ATOM 1729 C CA . LYS B 1 61 ? -12.867 -24.938 -6.266 1 98.75 61 LYS B CA 1
ATOM 1730 C C . LYS B 1 61 ? -12.57 -23.828 -7.281 1 98.75 61 LYS B C 1
ATOM 1732 O O . LYS B 1 61 ? -11.508 -23.219 -7.234 1 98.75 61 LYS B O 1
ATOM 1737 N N . THR B 1 62 ? -13.609 -23.688 -8.219 1 98.44 62 THR B N 1
ATOM 1738 C CA . THR B 1 62 ? -13.562 -22.547 -9.125 1 98.44 62 THR B CA 1
ATOM 1739 C C . THR B 1 62 ? -14.094 -21.297 -8.445 1 98.44 62 THR B C 1
ATOM 1741 O O . THR B 1 62 ? -14.867 -21.375 -7.484 1 98.44 62 THR B O 1
ATOM 1744 N N . PHE B 1 63 ? -13.719 -20.203 -8.977 1 98.62 63 PHE B N 1
ATOM 1745 C CA . PHE B 1 63 ? -14.055 -18.891 -8.406 1 98.62 63 PHE B CA 1
ATOM 1746 C C . PHE B 1 63 ? -15.555 -18.656 -8.461 1 98.62 63 PHE B C 1
ATOM 1748 O O . PHE B 1 63 ? -16.219 -19 -9.445 1 98.62 63 PHE B O 1
ATOM 1755 N N . SER B 1 64 ? -16.109 -18.078 -7.449 1 98.56 64 SER B N 1
ATOM 1756 C CA . SER B 1 64 ? -17.406 -17.406 -7.418 1 98.56 64 SER B CA 1
ATOM 1757 C C . SER B 1 64 ? -17.312 -16.062 -6.715 1 98.56 64 SER B C 1
ATOM 1759 O O . SER B 1 64 ? -16.422 -15.828 -5.902 1 98.56 64 SER B O 1
ATOM 1761 N N . ASN B 1 65 ? -18.312 -15.18 -6.957 1 98.38 65 ASN B N 1
ATOM 1762 C CA . ASN B 1 65 ? -18.297 -13.828 -6.418 1 98.38 65 ASN B CA 1
ATOM 1763 C C . ASN B 1 65 ? -18.219 -13.836 -4.895 1 98.38 65 ASN B C 1
ATOM 1765 O O . ASN B 1 65 ? -17.578 -12.961 -4.297 1 98.38 65 ASN B O 1
ATOM 1769 N N . ASP B 1 66 ? -18.766 -14.82 -4.281 1 98.38 66 ASP B N 1
ATOM 1770 C CA . ASP B 1 66 ? -18.844 -14.898 -2.826 1 98.38 66 ASP B CA 1
ATOM 1771 C C . ASP B 1 66 ? -17.453 -15.094 -2.211 1 98.38 66 ASP B C 1
ATOM 1773 O O . ASP B 1 66 ? -17.25 -14.82 -1.027 1 98.38 66 ASP B O 1
ATOM 1777 N N . ASP B 1 67 ? -16.516 -15.594 -2.971 1 98.75 67 ASP B N 1
ATOM 1778 C CA . ASP B 1 67 ? -15.188 -15.922 -2.463 1 98.75 67 ASP B CA 1
ATOM 1779 C C . ASP B 1 67 ? -14.43 -14.664 -2.053 1 98.75 67 ASP B C 1
ATOM 1781 O O . ASP B 1 67 ? -13.469 -14.734 -1.284 1 98.75 67 ASP B O 1
ATOM 1785 N N . ILE B 1 68 ? -14.914 -13.461 -2.578 1 98.75 68 ILE B N 1
ATOM 1786 C CA . ILE B 1 68 ? -14.102 -12.273 -2.318 1 98.75 68 ILE B CA 1
ATOM 1787 C C . ILE B 1 68 ? -14.938 -11.234 -1.578 1 98.75 68 ILE B C 1
ATOM 1789 O O . ILE B 1 68 ? -14.516 -10.086 -1.431 1 98.75 68 ILE B O 1
ATOM 1793 N N . LYS B 1 69 ? -16.062 -11.578 -1.083 1 98.06 69 LYS B N 1
ATOM 1794 C CA . LYS B 1 69 ? -17 -10.625 -0.502 1 98.06 69 LYS B CA 1
ATOM 1795 C C . LYS B 1 69 ? -16.375 -9.883 0.672 1 98.06 69 LYS B C 1
ATOM 1797 O O . LYS B 1 69 ? -16.625 -8.688 0.869 1 98.06 69 LYS B O 1
ATOM 1802 N N . ASP B 1 70 ? -15.523 -10.555 1.419 1 98.19 70 ASP B N 1
ATOM 1803 C CA . ASP B 1 70 ? -14.969 -9.961 2.629 1 98.19 70 ASP B CA 1
ATOM 1804 C C . ASP B 1 70 ? -13.5 -9.594 2.438 1 98.19 70 ASP B C 1
ATOM 1806 O O . ASP B 1 70 ? -12.82 -9.203 3.389 1 98.19 70 ASP B O 1
ATOM 1810 N N . ALA B 1 71 ? -12.953 -9.727 1.253 1 98.88 71 ALA B N 1
ATOM 1811 C CA . ALA B 1 71 ? -11.523 -9.531 1.002 1 98.88 71 ALA B CA 1
ATOM 1812 C C . ALA B 1 71 ? -11.164 -8.055 0.993 1 98.88 71 ALA B C 1
ATOM 1814 O O . ALA B 1 71 ? -11.891 -7.234 0.42 1 98.88 71 ALA B O 1
ATOM 1815 N N . HIS B 1 72 ? -10.125 -7.746 1.681 1 98.75 72 HIS B N 1
ATOM 1816 C CA . HIS B 1 72 ? -9.57 -6.398 1.591 1 98.75 72 HIS B CA 1
ATOM 1817 C C . HIS B 1 72 ? -8.703 -6.242 0.344 1 98.75 72 HIS B C 1
ATOM 1819 O O . HIS B 1 72 ? -8.812 -5.242 -0.367 1 98.75 72 HIS B O 1
ATOM 1825 N N . LEU B 1 73 ? -7.855 -7.23 0.105 1 98.81 73 LEU B N 1
ATOM 1826 C CA . LEU B 1 73 ? -6.98 -7.32 -1.06 1 98.81 73 LEU B CA 1
ATOM 1827 C C . LEU B 1 73 ? -7.266 -8.594 -1.854 1 98.81 73 LEU B C 1
ATOM 1829 O O . LEU B 1 73 ? -7.473 -9.664 -1.272 1 98.81 73 LEU B O 1
ATOM 1833 N N . ILE B 1 74 ? -7.293 -8.406 -3.152 1 98.88 74 ILE B N 1
ATOM 1834 C CA . ILE B 1 74 ? -7.605 -9.531 -4.027 1 98.88 74 ILE B CA 1
ATOM 1835 C C . ILE B 1 74 ? -6.547 -9.641 -5.121 1 98.88 74 ILE B C 1
ATOM 1837 O O . ILE B 1 74 ? -6.238 -8.656 -5.797 1 98.88 74 ILE B O 1
ATOM 1841 N N . TYR B 1 75 ? -5.988 -10.82 -5.254 1 98.75 75 TYR B N 1
ATOM 1842 C CA . TYR B 1 75 ? -5.152 -11.133 -6.41 1 98.75 75 TYR B CA 1
ATOM 1843 C C . TYR B 1 75 ? -5.902 -12.016 -7.398 1 98.75 75 TYR B C 1
ATOM 1845 O O . TYR B 1 75 ? -6.355 -13.109 -7.047 1 98.75 75 TYR B O 1
ATOM 1853 N N . ALA B 1 76 ? -6.121 -11.555 -8.555 1 98.69 76 ALA B N 1
ATOM 1854 C CA . ALA B 1 76 ? -6.59 -12.367 -9.672 1 98.69 76 ALA B CA 1
ATOM 1855 C C . ALA B 1 76 ? -5.418 -12.922 -10.477 1 98.69 76 ALA B C 1
ATOM 1857 O O . ALA B 1 76 ? -4.855 -12.219 -11.32 1 98.69 76 ALA B O 1
ATOM 1858 N N . ALA B 1 77 ? -5.086 -14.141 -10.195 1 97.81 77 ALA B N 1
ATOM 1859 C CA . ALA B 1 77 ? -3.838 -14.719 -10.695 1 97.81 77 ALA B CA 1
ATOM 1860 C C . ALA B 1 77 ? -4.086 -16.062 -11.359 1 97.81 77 ALA B C 1
ATOM 1862 O O . ALA B 1 77 ? -3.369 -17.031 -11.102 1 97.81 77 ALA B O 1
ATOM 1863 N N . THR B 1 78 ? -5.047 -16.156 -12.188 1 97.31 78 THR B N 1
ATOM 1864 C CA . THR B 1 78 ? -5.301 -17.375 -12.953 1 97.31 78 THR B CA 1
ATOM 1865 C C . THR B 1 78 ? -4.73 -17.266 -14.359 1 97.31 78 THR B C 1
ATOM 1867 O O . THR B 1 78 ? -4.289 -16.188 -14.766 1 97.31 78 THR B O 1
ATOM 1870 N N . ASN B 1 79 ? -4.719 -18.406 -15.07 1 95.31 79 ASN B N 1
ATOM 1871 C CA . ASN B 1 79 ? -4.289 -18.406 -16.469 1 95.31 79 ASN B CA 1
ATOM 1872 C C . ASN B 1 79 ? -5.457 -18.125 -17.406 1 95.31 79 ASN B C 1
ATOM 1874 O O . ASN B 1 79 ? -5.316 -18.234 -18.625 1 95.31 79 ASN B O 1
ATOM 1878 N N . GLN B 1 80 ? -6.602 -17.859 -16.859 1 95.75 80 GLN B N 1
ATOM 1879 C CA . GLN B 1 80 ? -7.793 -17.531 -17.656 1 95.75 80 GLN B CA 1
ATOM 1880 C C . GLN B 1 80 ? -8.156 -16.062 -17.531 1 95.75 80 GLN B C 1
ATOM 1882 O O . GLN B 1 80 ? -8.727 -15.641 -16.516 1 95.75 80 GLN B O 1
ATOM 1887 N N . HIS B 1 81 ? -7.961 -15.32 -18.531 1 94.38 81 HIS B N 1
ATOM 1888 C CA . HIS B 1 81 ? -8.18 -13.883 -18.547 1 94.38 81 HIS B CA 1
ATOM 1889 C C . HIS B 1 81 ? -9.625 -13.539 -18.172 1 94.38 81 HIS B C 1
ATOM 1891 O O . HIS B 1 81 ? -9.875 -12.602 -17.422 1 94.38 81 HIS B O 1
ATOM 1897 N N . ALA B 1 82 ? -10.508 -14.352 -18.688 1 95.75 82 ALA B N 1
ATOM 1898 C CA . ALA B 1 82 ? -11.93 -14.117 -18.422 1 95.75 82 ALA B CA 1
ATOM 1899 C C . ALA B 1 82 ? -12.234 -14.211 -16.938 1 95.75 82 ALA B C 1
ATOM 1901 O O . ALA B 1 82 ? -13.031 -13.43 -16.406 1 95.75 82 ALA B O 1
ATOM 1902 N N . VAL B 1 83 ? -11.625 -15.133 -16.266 1 97.19 83 VAL B N 1
ATOM 1903 C CA . VAL B 1 83 ? -11.828 -15.289 -14.836 1 97.19 83 VAL B CA 1
ATOM 1904 C C . VAL B 1 83 ? -11.266 -14.086 -14.094 1 97.19 83 VAL B C 1
ATOM 1906 O O . VAL B 1 83 ? -11.898 -13.547 -13.188 1 97.19 83 VAL B O 1
ATOM 1909 N N . ASN B 1 84 ? -10.125 -13.656 -14.461 1 97.44 84 ASN B N 1
ATOM 1910 C CA . ASN B 1 84 ? -9.516 -12.492 -13.836 1 97.44 84 ASN B CA 1
ATOM 1911 C C . ASN B 1 84 ? -10.406 -11.258 -13.961 1 97.44 84 ASN B C 1
ATOM 1913 O O . ASN B 1 84 ? -10.547 -10.492 -13.008 1 97.44 84 ASN B O 1
ATOM 1917 N N . LEU B 1 85 ? -10.992 -11.086 -15.094 1 95.62 85 LEU B N 1
ATOM 1918 C CA . LEU B 1 85 ? -11.891 -9.961 -15.297 1 95.62 85 LEU B CA 1
ATOM 1919 C C . LEU B 1 85 ? -13.148 -10.102 -14.453 1 95.62 85 LEU B C 1
ATOM 1921 O O . LEU B 1 85 ? -13.672 -9.117 -13.938 1 95.62 85 LEU B O 1
ATOM 1925 N N . MET B 1 86 ? -13.625 -11.336 -14.344 1 97.44 86 MET B N 1
ATOM 1926 C CA . MET B 1 86 ? -14.773 -11.602 -13.484 1 97.44 86 MET B CA 1
ATOM 1927 C C . MET B 1 86 ? -14.477 -11.211 -12.039 1 97.44 86 MET B C 1
ATOM 1929 O O . MET B 1 86 ? -15.328 -10.641 -11.359 1 97.44 86 MET B O 1
ATOM 1933 N N . VAL B 1 87 ? -13.305 -11.547 -11.57 1 98.38 87 VAL B N 1
ATOM 1934 C CA . VAL B 1 87 ? -12.875 -11.195 -10.219 1 98.38 87 VAL B CA 1
ATOM 1935 C C . VAL B 1 87 ? -12.914 -9.68 -10.047 1 98.38 87 VAL B C 1
ATOM 1937 O O . VAL B 1 87 ? -13.469 -9.172 -9.062 1 98.38 87 VAL B O 1
ATOM 1940 N N . LYS B 1 88 ? -12.352 -9.023 -10.992 1 97.69 88 LYS B N 1
ATOM 1941 C CA . LYS B 1 88 ? -12.336 -7.566 -10.961 1 97.69 88 LYS B CA 1
ATOM 1942 C C . LYS B 1 88 ? -13.742 -6.996 -10.891 1 97.69 88 LYS B C 1
ATOM 1944 O O . LYS B 1 88 ? -14.023 -6.094 -10.094 1 97.69 88 LYS B O 1
ATOM 1949 N N . GLN B 1 89 ? -14.594 -7.496 -11.664 1 97.44 89 GLN B N 1
ATOM 1950 C CA . GLN B 1 89 ? -15.961 -7.004 -11.758 1 97.44 89 GLN B CA 1
ATOM 1951 C C . GLN B 1 89 ? -16.734 -7.285 -10.477 1 97.44 89 GLN B C 1
ATOM 1953 O O . GLN B 1 89 ? -17.609 -6.516 -10.094 1 97.44 89 GLN B O 1
ATOM 1958 N N . ALA B 1 90 ? -16.391 -8.367 -9.828 1 98.44 90 ALA B N 1
ATOM 1959 C CA . ALA B 1 90 ? -17.094 -8.789 -8.625 1 98.44 90 ALA B CA 1
ATOM 1960 C C . ALA B 1 90 ? -16.672 -7.957 -7.414 1 98.44 90 ALA B C 1
ATOM 1962 O O . ALA B 1 90 ? -17.375 -7.914 -6.402 1 98.44 90 ALA B O 1
ATOM 1963 N N . ALA B 1 91 ? -15.492 -7.383 -7.473 1 98.06 91 ALA B N 1
ATOM 1964 C CA . ALA B 1 91 ? -14.977 -6.598 -6.352 1 98.06 91 ALA B CA 1
ATOM 1965 C C . ALA B 1 91 ? -15.797 -5.324 -6.156 1 98.06 91 ALA B C 1
ATOM 1967 O O . ALA B 1 91 ? -16.188 -4.676 -7.129 1 98.06 91 ALA B O 1
ATOM 1968 N N . HIS B 1 92 ? -16.094 -4.961 -4.945 1 97 92 HIS B N 1
ATOM 1969 C CA . HIS B 1 92 ? -16.781 -3.701 -4.699 1 97 92 HIS B CA 1
ATOM 1970 C C . HIS B 1 92 ? -15.789 -2.549 -4.555 1 97 92 HIS B C 1
ATOM 1972 O O . HIS B 1 92 ? -14.578 -2.764 -4.562 1 97 92 HIS B O 1
ATOM 1978 N N . ASN B 1 93 ? -16.266 -1.382 -4.324 1 95.94 93 ASN B N 1
ATOM 1979 C CA . ASN B 1 93 ? -15.5 -0.148 -4.484 1 95.94 93 ASN B CA 1
ATOM 1980 C C . ASN B 1 93 ? -14.391 -0.033 -3.439 1 95.94 93 ASN B C 1
ATOM 1982 O O . ASN B 1 93 ? -13.359 0.589 -3.693 1 95.94 93 ASN B O 1
ATOM 1986 N N . PHE B 1 94 ? -14.523 -0.667 -2.258 1 97.69 94 PHE B N 1
ATOM 1987 C CA . PHE B 1 94 ? -13.555 -0.495 -1.179 1 97.69 94 PHE B CA 1
ATOM 1988 C C . PHE B 1 94 ? -12.508 -1.6 -1.209 1 97.69 94 PHE B C 1
ATOM 1990 O O . PHE B 1 94 ? -11.562 -1.59 -0.414 1 97.69 94 PHE B O 1
ATOM 1997 N N . GLN B 1 95 ? -12.664 -2.557 -2.088 1 98.31 95 GLN B N 1
ATOM 1998 C CA . GLN B 1 95 ? -11.688 -3.635 -2.24 1 98.31 95 GLN B CA 1
ATOM 1999 C C . GLN B 1 95 ? -10.633 -3.279 -3.283 1 98.31 95 GLN B C 1
ATOM 2001 O O . GLN B 1 95 ? -10.93 -2.584 -4.258 1 98.31 95 GLN B O 1
ATOM 2006 N N . TRP B 1 96 ? -9.438 -3.738 -3.062 1 98.31 96 TRP B N 1
ATOM 2007 C CA . TRP B 1 96 ? -8.336 -3.51 -3.99 1 98.31 96 TRP B CA 1
ATOM 2008 C C . TRP B 1 96 ? -7.996 -4.785 -4.758 1 98.31 96 TRP B C 1
ATOM 2010 O O . TRP B 1 96 ? -7.844 -5.852 -4.164 1 98.31 96 TRP B O 1
ATOM 2020 N N . VAL B 1 97 ? -7.898 -4.648 -6.082 1 98.25 97 VAL B N 1
ATOM 2021 C CA . VAL B 1 97 ? -7.723 -5.828 -6.926 1 98.25 97 VAL B CA 1
ATOM 2022 C C . VAL B 1 97 ? -6.434 -5.699 -7.73 1 98.25 97 VAL B C 1
ATOM 2024 O O . VAL B 1 97 ? -6.172 -4.656 -8.336 1 98.25 97 VAL B O 1
ATOM 2027 N N . ASN B 1 98 ? -5.625 -6.699 -7.672 1 97.5 98 ASN B N 1
ATOM 2028 C CA . ASN B 1 98 ? -4.48 -6.879 -8.555 1 97.5 98 ASN B CA 1
ATOM 2029 C C . ASN B 1 98 ? -4.75 -7.949 -9.609 1 97.5 98 ASN B C 1
ATOM 2031 O O . ASN B 1 98 ? -4.785 -9.141 -9.297 1 97.5 98 ASN B O 1
ATOM 2035 N N . VAL B 1 99 ? -5.004 -7.473 -10.805 1 96.62 99 VAL B N 1
ATOM 2036 C CA . VAL B 1 99 ? -5.094 -8.383 -11.945 1 96.62 99 VAL B CA 1
ATOM 2037 C C . VAL B 1 99 ? -3.693 -8.68 -12.477 1 96.62 99 VAL B C 1
ATOM 2039 O O . VAL B 1 99 ? -3.146 -7.91 -13.273 1 96.62 99 VAL B O 1
ATOM 2042 N N . VAL B 1 100 ? -3.086 -9.789 -12.094 1 89.88 100 VAL B N 1
ATOM 2043 C CA . VAL B 1 100 ? -1.654 -10.039 -12.211 1 89.88 100 VAL B CA 1
ATOM 2044 C C . VAL B 1 100 ? -1.244 -10.016 -13.68 1 89.88 100 VAL B C 1
ATOM 2046 O O . VAL B 1 100 ? -0.128 -9.602 -14.016 1 89.88 100 VAL B O 1
ATOM 2049 N N . SER B 1 101 ? -2.117 -10.328 -14.641 1 81.88 101 SER B N 1
ATOM 2050 C CA . SER B 1 101 ? -1.788 -10.391 -16.062 1 81.88 101 SER B CA 1
ATOM 2051 C C . SER B 1 101 ? -1.889 -9.016 -16.703 1 81.88 101 SER B C 1
ATOM 2053 O O . SER B 1 101 ? -1.489 -8.844 -17.859 1 81.88 101 SER B O 1
ATOM 2055 N N . ASP B 1 102 ? -2.398 -8.07 -15.992 1 80.88 102 ASP B N 1
ATOM 2056 C CA . ASP B 1 102 ? -2.67 -6.766 -16.594 1 80.88 102 ASP B CA 1
ATOM 2057 C C . ASP B 1 102 ? -2.531 -5.648 -15.555 1 80.88 102 ASP B C 1
ATOM 2059 O O . ASP B 1 102 ? -3.453 -5.398 -14.781 1 80.88 102 ASP B O 1
ATOM 2063 N N . GLY B 1 103 ? -1.521 -4.875 -15.703 1 78.5 103 GLY B N 1
ATOM 2064 C CA . GLY B 1 103 ? -1.256 -3.793 -14.766 1 78.5 103 GLY B CA 1
ATOM 2065 C C . GLY B 1 103 ? -2.254 -2.654 -14.867 1 78.5 103 GLY B C 1
ATOM 2066 O O . GLY B 1 103 ? -2.564 -2.004 -13.867 1 78.5 103 GLY B O 1
ATOM 2067 N N . THR B 1 104 ? -2.83 -2.441 -16.016 1 81.25 104 THR B N 1
ATOM 2068 C CA . THR B 1 104 ? -3.732 -1.317 -16.234 1 81.25 104 THR B CA 1
ATOM 2069 C C . THR B 1 104 ? -5.094 -1.585 -15.609 1 81.25 104 THR B C 1
ATOM 2071 O O . THR B 1 104 ? -5.863 -0.652 -15.352 1 81.25 104 THR B O 1
ATOM 2074 N N . GLU B 1 105 ? -5.371 -2.852 -15.297 1 86.12 105 GLU B N 1
ATOM 2075 C CA . GLU B 1 105 ? -6.645 -3.24 -14.703 1 86.12 105 GLU B CA 1
ATOM 2076 C C . GLU B 1 105 ? -6.527 -3.363 -13.18 1 86.12 105 GLU B C 1
ATOM 2078 O O . GLU B 1 105 ? -7.508 -3.68 -12.5 1 86.12 105 GLU B O 1
ATOM 2083 N N . SER B 1 106 ? -5.41 -3.037 -12.703 1 93.12 106 SER B N 1
ATOM 2084 C CA . SER B 1 106 ? -5.141 -3.268 -11.289 1 93.12 106 SER B CA 1
ATOM 2085 C C . SER B 1 106 ? -5.305 -1.985 -10.477 1 93.12 106 SER B C 1
ATOM 2087 O O . SER B 1 106 ? -4.949 -0.901 -10.945 1 93.12 106 SER B O 1
ATOM 2089 N N . SER B 1 107 ? -5.855 -2.16 -9.297 1 95.56 107 SER B N 1
ATOM 2090 C CA . SER B 1 107 ? -5.914 -1.022 -8.383 1 95.56 107 SER B CA 1
ATOM 2091 C C . SER B 1 107 ? -4.711 -1.004 -7.445 1 95.56 107 SER B C 1
ATOM 2093 O O . SER B 1 107 ? -4.465 -0.006 -6.766 1 95.56 107 SER B O 1
ATOM 2095 N N . PHE B 1 108 ? -4.004 -2.076 -7.398 1 96 108 PHE B N 1
ATOM 2096 C CA . PHE B 1 108 ? -2.719 -2.072 -6.711 1 96 108 PHE B CA 1
ATOM 2097 C C . PHE B 1 108 ? -1.762 -3.076 -7.344 1 96 108 PHE B C 1
ATOM 2099 O O . PHE B 1 108 ? -2.182 -3.938 -8.117 1 96 108 PHE B O 1
ATOM 2106 N N . HIS B 1 109 ? -0.444 -2.922 -6.996 1 93.5 109 HIS B N 1
ATOM 2107 C CA . HIS B 1 109 ? 0.621 -3.809 -7.449 1 93.5 109 HIS B CA 1
ATOM 2108 C C . HIS B 1 109 ? 1.612 -4.102 -6.328 1 93.5 109 HIS B C 1
ATOM 2110 O O . HIS B 1 109 ? 1.726 -3.326 -5.379 1 93.5 109 HIS B O 1
ATOM 2116 N N . THR B 1 110 ? 2.287 -5.199 -6.535 1 93.44 110 THR B N 1
ATOM 2117 C CA . THR B 1 110 ? 3.371 -5.52 -5.613 1 93.44 110 THR B CA 1
ATOM 2118 C C . THR B 1 110 ? 4.719 -5.105 -6.199 1 93.44 110 THR B C 1
ATOM 2120 O O . THR B 1 110 ? 5.117 -5.586 -7.262 1 93.44 110 THR B O 1
ATOM 2123 N N . PRO B 1 111 ? 5.383 -4.215 -5.504 1 92.19 111 PRO B N 1
ATOM 2124 C CA . PRO B 1 111 ? 6.703 -3.818 -6 1 92.19 111 PRO B CA 1
ATOM 2125 C C . PRO B 1 111 ? 7.777 -4.867 -5.715 1 92.19 111 PRO B C 1
ATOM 2127 O O . PRO B 1 111 ? 7.512 -5.859 -5.031 1 92.19 111 PRO B O 1
ATOM 2130 N N . GLY B 1 112 ? 8.93 -4.668 -6.363 1 90.88 112 GLY B N 1
ATOM 2131 C CA . GLY B 1 112 ? 10.078 -5.418 -5.883 1 90.88 112 GLY B CA 1
ATOM 2132 C C . GLY B 1 112 ? 10.453 -5.086 -4.449 1 90.88 112 GLY B C 1
ATOM 2133 O O . GLY B 1 112 ? 10.5 -3.914 -4.074 1 90.88 112 GLY B O 1
ATOM 2134 N N . VAL B 1 113 ? 10.68 -6.102 -3.652 1 92.5 113 VAL B N 1
ATOM 2135 C CA . VAL B 1 113 ? 10.898 -5.871 -2.23 1 92.5 113 VAL B CA 1
ATOM 2136 C C . VAL B 1 113 ? 12.266 -6.41 -1.823 1 92.5 113 VAL B C 1
ATOM 2138 O O . VAL B 1 113 ? 12.648 -7.508 -2.225 1 92.5 113 VAL B O 1
ATOM 2141 N N . ILE B 1 114 ? 12.969 -5.633 -1.109 1 90.81 114 ILE B N 1
ATOM 2142 C CA . ILE B 1 114 ? 14.219 -6.023 -0.456 1 90.81 114 ILE B CA 1
ATOM 2143 C C . ILE B 1 114 ? 14.094 -5.816 1.053 1 90.81 114 ILE B C 1
ATOM 2145 O O . ILE B 1 114 ? 13.859 -4.699 1.517 1 90.81 114 ILE B O 1
ATOM 2149 N N . ARG B 1 115 ? 14.219 -6.918 1.736 1 87.81 115 ARG B N 1
ATOM 2150 C CA . ARG B 1 115 ? 14.203 -6.828 3.193 1 87.81 115 ARG B CA 1
ATOM 2151 C C . ARG B 1 115 ? 15.586 -7.074 3.773 1 87.81 115 ARG B C 1
ATOM 2153 O O . ARG B 1 115 ? 16.297 -7.984 3.34 1 87.81 115 ARG B O 1
ATOM 2160 N N . HIS B 1 116 ? 15.922 -6.207 4.648 1 83.81 116 HIS B N 1
ATOM 2161 C CA . HIS B 1 116 ? 17.172 -6.336 5.387 1 83.81 116 HIS B CA 1
ATOM 2162 C C . HIS B 1 116 ? 17 -5.895 6.836 1 83.81 116 HIS B C 1
ATOM 2164 O O . HIS B 1 116 ? 16.891 -4.699 7.117 1 83.81 116 HIS B O 1
ATOM 2170 N N . ASP B 1 117 ? 17.016 -6.957 7.707 1 81.94 117 ASP B N 1
ATOM 2171 C CA . ASP B 1 117 ? 16.781 -6.68 9.117 1 81.94 117 ASP B CA 1
ATOM 2172 C C . ASP B 1 117 ? 15.461 -5.945 9.32 1 81.94 117 ASP B C 1
ATOM 2174 O O . ASP B 1 117 ? 14.391 -6.488 9.023 1 81.94 117 ASP B O 1
ATOM 2178 N N . GLU B 1 118 ? 15.578 -4.656 9.828 1 82.12 118 GLU B N 1
ATOM 2179 C CA . GLU B 1 118 ? 14.352 -3.916 10.133 1 82.12 118 GLU B CA 1
ATOM 2180 C C . GLU B 1 118 ? 13.961 -2.996 8.984 1 82.12 118 GLU B C 1
ATOM 2182 O O . GLU B 1 118 ? 12.977 -2.262 9.07 1 82.12 118 GLU B O 1
ATOM 2187 N N . TYR B 1 119 ? 14.711 -3.131 7.891 1 86.12 119 TYR B N 1
ATOM 2188 C CA . TYR B 1 119 ? 14.5 -2.209 6.781 1 86.12 119 TYR B CA 1
ATOM 2189 C C . TYR B 1 119 ? 13.789 -2.902 5.625 1 86.12 119 TYR B C 1
ATOM 2191 O O . TYR B 1 119 ? 14.078 -4.062 5.32 1 86.12 119 TYR B O 1
ATOM 2199 N N . VAL B 1 120 ? 12.875 -2.18 5.051 1 91.19 120 VAL B N 1
ATOM 2200 C CA . VAL B 1 120 ? 12.211 -2.641 3.838 1 91.19 120 VAL B CA 1
ATOM 2201 C C . VAL B 1 120 ? 12.422 -1.634 2.713 1 91.19 120 VAL B C 1
ATOM 2203 O O . VAL B 1 120 ? 12.109 -0.451 2.857 1 91.19 120 VAL B O 1
ATOM 2206 N N . PHE B 1 121 ? 12.984 -2.117 1.622 1 91.56 121 PHE B N 1
ATOM 2207 C CA . PHE B 1 121 ? 13.18 -1.319 0.416 1 91.56 121 PHE B CA 1
ATOM 2208 C C . PHE B 1 121 ? 12.312 -1.851 -0.724 1 91.56 121 PHE B C 1
ATOM 2210 O O . PHE B 1 121 ? 12.195 -3.064 -0.906 1 91.56 121 PHE B O 1
ATOM 2217 N N . THR B 1 122 ? 11.734 -0.896 -1.423 1 92.88 122 THR B N 1
ATOM 2218 C CA . THR B 1 122 ? 10.984 -1.351 -2.588 1 92.88 122 THR B CA 1
ATOM 2219 C C . THR B 1 122 ? 11.422 -0.595 -3.84 1 92.88 122 THR B C 1
ATOM 2221 O O . THR B 1 122 ? 11.961 0.511 -3.748 1 92.88 122 THR B O 1
ATOM 2224 N N . ILE B 1 123 ? 11.219 -1.213 -4.98 1 90.81 123 ILE B N 1
ATOM 2225 C CA . ILE B 1 123 ? 11.477 -0.634 -6.293 1 90.81 123 ILE B CA 1
ATOM 2226 C C . ILE B 1 123 ? 10.273 -0.861 -7.207 1 90.81 123 ILE B C 1
ATOM 2228 O O . ILE B 1 123 ? 9.789 -1.986 -7.332 1 90.81 123 ILE B O 1
ATOM 2232 N N . SER B 1 124 ? 9.836 0.206 -7.719 1 90 124 SER B N 1
ATOM 2233 C CA . SER B 1 124 ? 8.773 0.13 -8.719 1 90 124 SER B CA 1
ATOM 2234 C C . SER B 1 124 ? 9.156 0.877 -9.992 1 90 124 SER B C 1
ATOM 2236 O O . SER B 1 124 ? 9.68 1.991 -9.93 1 90 124 SER B O 1
ATOM 2238 N N . THR B 1 125 ? 8.977 0.212 -11.148 1 80.56 125 THR B N 1
ATOM 2239 C CA . THR B 1 125 ? 9.328 0.807 -12.43 1 80.56 125 THR B CA 1
ATOM 2240 C C . THR B 1 125 ? 8.078 1.21 -13.203 1 80.56 125 THR B C 1
ATOM 2242 O O . THR B 1 125 ? 8.164 1.563 -14.383 1 80.56 125 THR B O 1
ATOM 2245 N N . SER B 1 126 ? 6.973 1.291 -12.578 1 70.06 126 SER B N 1
ATOM 2246 C CA . SER B 1 126 ? 5.707 1.636 -13.219 1 70.06 126 SER B CA 1
ATOM 2247 C C . SER B 1 126 ? 5.527 0.888 -14.531 1 70.06 126 SER B C 1
ATOM 2249 O O . SER B 1 126 ? 5.113 1.476 -15.531 1 70.06 126 SER B O 1
ATOM 2251 N N . GLY B 1 127 ? 5.746 -0.539 -14.539 1 62.12 127 GLY B N 1
ATOM 2252 C CA . GLY B 1 127 ? 5.441 -1.423 -15.656 1 62.12 127 GLY B CA 1
ATOM 2253 C C . GLY B 1 127 ? 6.562 -1.508 -16.672 1 62.12 127 GLY B C 1
ATOM 2254 O O . GLY B 1 127 ? 6.395 -2.107 -17.734 1 62.12 127 GLY B O 1
ATOM 2255 N N . LYS B 1 128 ? 7.727 -0.974 -16.344 1 67.81 128 LYS B N 1
ATOM 2256 C CA . LYS B 1 128 ? 8.727 -1.02 -17.406 1 67.81 128 LYS B CA 1
ATOM 2257 C C . LYS B 1 128 ? 9.438 -2.367 -17.438 1 67.81 128 LYS B C 1
ATOM 2259 O O . LYS B 1 128 ? 8.953 -3.346 -16.859 1 67.81 128 LYS B O 1
ATOM 2264 N N . ASP B 1 129 ? 10.68 -2.371 -17.797 1 69.06 129 ASP B N 1
ATOM 2265 C CA . ASP B 1 129 ? 11.602 -3.424 -18.219 1 69.06 129 ASP B CA 1
ATOM 2266 C C . ASP B 1 129 ? 11.898 -4.375 -17.062 1 69.06 129 ASP B C 1
ATOM 2268 O O . ASP B 1 129 ? 12.734 -4.074 -16.203 1 69.06 129 ASP B O 1
ATOM 2272 N N . PRO B 1 130 ? 11.102 -5.516 -16.891 1 73.94 130 PRO B N 1
ATOM 2273 C CA . PRO B 1 130 ? 11.328 -6.516 -15.844 1 73.94 130 PRO B CA 1
ATOM 2274 C C . PRO B 1 130 ? 12.805 -6.875 -15.688 1 73.94 130 PRO B C 1
ATOM 2276 O O . PRO B 1 130 ? 13.273 -7.086 -14.562 1 73.94 130 PRO B O 1
ATOM 2279 N N . SER B 1 131 ? 13.477 -6.965 -16.781 1 78.5 131 SER B N 1
ATOM 2280 C CA . SER B 1 131 ? 14.898 -7.289 -16.719 1 78.5 131 SER B CA 1
ATOM 2281 C C . SER B 1 131 ? 15.688 -6.203 -16 1 78.5 131 SER B C 1
ATOM 2283 O O . SER B 1 131 ? 16.578 -6.5 -15.211 1 78.5 131 SER B O 1
ATOM 2285 N N . PHE B 1 132 ? 15.375 -5.012 -16.312 1 80.75 132 PHE B N 1
ATOM 2286 C CA . PHE B 1 132 ? 16.016 -3.879 -15.656 1 80.75 132 PHE B CA 1
ATOM 2287 C C . PHE B 1 132 ? 15.742 -3.898 -14.156 1 80.75 132 PHE B C 1
ATOM 2289 O O . PHE B 1 132 ? 16.656 -3.713 -13.352 1 80.75 132 PHE B O 1
ATOM 2296 N N . THR B 1 133 ? 14.523 -4.176 -13.789 1 78.31 133 THR B N 1
ATOM 2297 C CA . THR B 1 133 ? 14.125 -4.203 -12.383 1 78.31 133 THR B CA 1
ATOM 2298 C C . THR B 1 133 ? 14.875 -5.297 -11.633 1 78.31 133 THR B C 1
ATOM 2300 O O . THR B 1 133 ? 15.336 -5.082 -10.508 1 78.31 133 THR B O 1
ATOM 2303 N N . LYS B 1 134 ? 14.945 -6.379 -12.289 1 84 134 LYS B N 1
ATOM 2304 C CA . LYS B 1 134 ? 15.664 -7.496 -11.68 1 84 134 LYS B CA 1
ATOM 2305 C C . LYS B 1 134 ? 17.125 -7.133 -11.406 1 84 134 LYS B C 1
ATOM 2307 O O . LYS B 1 134 ? 17.641 -7.398 -10.32 1 84 134 LYS B O 1
ATOM 2312 N N . ARG B 1 135 ? 17.719 -6.586 -12.328 1 86.31 135 ARG B N 1
ATOM 2313 C CA . ARG B 1 135 ? 19.109 -6.188 -12.188 1 86.31 135 ARG B CA 1
ATOM 2314 C C . ARG B 1 135 ? 19.266 -5.109 -11.117 1 86.31 135 ARG B C 1
ATOM 2316 O O . ARG B 1 135 ? 20.219 -5.145 -10.32 1 86.31 135 ARG B O 1
ATOM 2323 N N . LEU B 1 136 ? 18.469 -4.203 -11.172 1 86.19 136 LEU B N 1
ATOM 2324 C CA . LEU B 1 136 ? 18.5 -3.129 -10.188 1 86.19 136 LEU B CA 1
ATOM 2325 C C . LEU B 1 136 ? 18.328 -3.68 -8.773 1 86.19 136 LEU B C 1
ATOM 2327 O O . LEU B 1 136 ? 19.062 -3.279 -7.859 1 86.19 136 LEU B O 1
ATOM 2331 N N . LYS B 1 137 ? 17.422 -4.527 -8.625 1 87.5 137 LYS B N 1
ATOM 2332 C CA . LYS B 1 137 ? 17.203 -5.168 -7.336 1 87.5 137 LYS B CA 1
ATOM 2333 C C . LYS B 1 137 ? 18.469 -5.895 -6.867 1 87.5 137 LYS B C 1
ATOM 2335 O O . LYS B 1 137 ? 18.844 -5.816 -5.691 1 87.5 137 LYS B O 1
ATOM 2340 N N . GLN B 1 138 ? 19.031 -6.547 -7.75 1 89.5 138 GLN B N 1
ATOM 2341 C CA . GLN B 1 138 ? 20.266 -7.27 -7.414 1 89.5 138 GLN B CA 1
ATOM 2342 C C . GLN B 1 138 ? 21.359 -6.316 -6.957 1 89.5 138 GLN B C 1
ATOM 2344 O O . GLN B 1 138 ? 22.031 -6.566 -5.957 1 89.5 138 GLN B O 1
ATOM 2349 N N . GLU B 1 139 ? 21.516 -5.285 -7.648 1 88.5 139 GLU B N 1
ATOM 2350 C CA . GLU B 1 139 ? 22.516 -4.285 -7.293 1 88.5 139 GLU B CA 1
ATOM 2351 C C . GLU B 1 139 ? 22.234 -3.676 -5.926 1 88.5 139 GLU B C 1
ATOM 2353 O O . GLU B 1 139 ? 23.141 -3.543 -5.098 1 88.5 139 GLU B O 1
ATOM 2358 N N . LEU B 1 140 ? 21.062 -3.338 -5.688 1 88.88 140 LEU B N 1
ATOM 2359 C CA . LEU B 1 140 ? 20.672 -2.713 -4.426 1 88.88 140 LEU B CA 1
ATOM 2360 C C . LEU B 1 140 ? 20.859 -3.684 -3.262 1 88.88 140 LEU B C 1
ATOM 2362 O O . LEU B 1 140 ? 21.312 -3.291 -2.186 1 88.88 140 LEU B O 1
ATOM 2366 N N . THR B 1 141 ? 20.484 -4.914 -3.531 1 89.88 141 THR B N 1
ATOM 2367 C CA . THR B 1 141 ? 20.656 -5.938 -2.504 1 89.88 141 THR B CA 1
ATOM 2368 C C . THR B 1 141 ? 22.109 -6.031 -2.074 1 89.88 141 THR B C 1
ATOM 2370 O O . THR B 1 141 ? 22.406 -6.27 -0.901 1 89.88 141 THR B O 1
ATOM 2373 N N . SER B 1 142 ? 22.953 -5.777 -2.984 1 89.69 142 SER B N 1
ATOM 2374 C CA . SER B 1 142 ? 24.391 -5.891 -2.717 1 89.69 142 SER B CA 1
ATOM 2375 C C . SER B 1 142 ? 24.906 -4.645 -2.012 1 89.69 142 SER B C 1
ATOM 2377 O O . SER B 1 142 ? 25.797 -4.734 -1.16 1 89.69 142 SER B O 1
ATOM 2379 N N . ILE B 1 143 ? 24.406 -3.535 -2.227 1 88.31 143 ILE B N 1
ATOM 2380 C CA . ILE B 1 143 ? 24.984 -2.273 -1.776 1 88.31 143 ILE B CA 1
ATOM 2381 C C . ILE B 1 143 ? 24.344 -1.85 -0.46 1 88.31 143 ILE B C 1
ATOM 2383 O O . ILE B 1 143 ? 24.984 -1.221 0.382 1 88.31 143 ILE B O 1
ATOM 2387 N N . LEU B 1 144 ? 23.125 -2.17 -0.195 1 87.75 144 LEU B N 1
ATOM 2388 C CA . LEU B 1 144 ? 22.328 -1.642 0.909 1 87.75 144 LEU B CA 1
ATOM 2389 C C . LEU B 1 144 ? 22.953 -2.008 2.252 1 87.75 144 LEU B C 1
ATOM 2391 O O . LEU B 1 144 ? 23.094 -1.154 3.131 1 87.75 144 LEU B O 1
ATOM 2395 N N . PRO B 1 145 ? 23.406 -3.289 2.375 1 87.19 145 PRO B N 1
ATOM 2396 C CA . PRO B 1 145 ? 24.031 -3.623 3.654 1 87.19 145 PRO B CA 1
ATOM 2397 C C . PRO B 1 145 ? 25.25 -2.748 3.963 1 87.19 145 PRO B C 1
ATOM 2399 O O . PRO B 1 145 ? 25.422 -2.318 5.105 1 87.19 145 PRO B O 1
ATOM 2402 N N . LYS B 1 146 ? 26 -2.5 3.012 1 87.31 146 LYS B N 1
ATOM 2403 C CA . LYS B 1 146 ? 27.188 -1.657 3.182 1 87.31 146 LYS B CA 1
ATOM 2404 C C . LYS B 1 146 ? 26.781 -0.22 3.512 1 87.31 146 LYS B C 1
ATOM 2406 O O . LYS B 1 146 ? 27.406 0.424 4.355 1 87.31 146 LYS B O 1
ATOM 2411 N N . LEU B 1 147 ? 25.828 0.241 2.832 1 86.38 147 LEU B N 1
ATOM 2412 C CA . LEU B 1 147 ? 25.344 1.601 3.051 1 86.38 147 LEU B CA 1
ATOM 2413 C C . LEU B 1 147 ? 24.797 1.761 4.465 1 86.38 147 LEU B C 1
ATOM 2415 O O . LEU B 1 147 ? 25.078 2.756 5.137 1 86.38 147 LEU B O 1
ATOM 2419 N N . ILE B 1 148 ? 24.047 0.824 4.918 1 85.88 148 ILE B N 1
ATOM 2420 C CA . ILE B 1 148 ? 23.453 0.844 6.246 1 85.88 148 ILE B CA 1
ATOM 2421 C C . ILE B 1 148 ? 24.531 0.821 7.312 1 85.88 148 ILE B C 1
ATOM 2423 O O . ILE B 1 148 ? 24.469 1.564 8.297 1 85.88 148 ILE B O 1
ATOM 2427 N N . LYS B 1 149 ? 25.5 -0.008 7.09 1 86.31 149 LYS B N 1
ATOM 2428 C CA . LYS B 1 149 ? 26.625 -0.082 8.016 1 86.31 149 LYS B CA 1
ATOM 2429 C C . LYS B 1 149 ? 27.359 1.251 8.086 1 86.31 149 LYS B C 1
ATOM 2431 O O . LYS B 1 149 ? 27.734 1.7 9.172 1 86.31 149 LYS B O 1
ATOM 2436 N N . LYS B 1 150 ? 27.547 1.796 6.988 1 86.06 150 LYS B N 1
ATOM 2437 C CA . LYS B 1 150 ? 28.234 3.08 6.922 1 86.06 150 LYS B CA 1
ATOM 2438 C C . LYS B 1 150 ? 27.484 4.148 7.719 1 86.06 150 LYS B C 1
ATOM 2440 O O . LYS B 1 150 ? 28.094 4.895 8.492 1 86.06 150 LYS B O 1
ATOM 2445 N N . ILE B 1 151 ? 26.25 4.223 7.57 1 84.25 151 ILE B N 1
ATOM 2446 C CA . ILE B 1 151 ? 25.438 5.242 8.227 1 84.25 151 ILE B CA 1
ATOM 2447 C C . ILE B 1 151 ? 25.359 4.961 9.727 1 84.25 151 ILE B C 1
ATOM 2449 O O . ILE B 1 151 ? 25.375 5.891 10.539 1 84.25 151 ILE B O 1
ATOM 2453 N N . SER B 1 152 ? 25.266 3.721 10.047 1 81.75 152 SER B N 1
ATOM 2454 C CA . SER B 1 152 ? 25.203 3.332 11.453 1 81.75 152 SER B CA 1
ATOM 2455 C C . SER B 1 152 ? 26.484 3.689 12.188 1 81.75 152 SER B C 1
ATOM 2457 O O . SER B 1 152 ? 26.469 4.02 13.375 1 81.75 152 SER B O 1
ATOM 2459 N N . LEU B 1 153 ? 27.531 3.602 11.547 1 76.06 153 LEU B N 1
ATOM 2460 C CA . LEU B 1 153 ? 28.828 3.91 12.133 1 76.06 153 LEU B CA 1
ATOM 2461 C C . LEU B 1 153 ? 29.016 5.414 12.289 1 76.06 153 LEU B C 1
ATOM 2463 O O . LEU B 1 153 ? 29.688 5.871 13.219 1 76.06 153 LEU B O 1
ATOM 2467 N N . THR B 1 154 ? 28.516 6.145 11.406 1 66.81 154 THR B N 1
ATOM 2468 C CA . THR B 1 154 ? 28.688 7.594 11.477 1 66.81 154 THR B CA 1
ATOM 2469 C C . THR B 1 154 ? 27.75 8.188 12.531 1 66.81 154 THR B C 1
ATOM 2471 O O . THR B 1 154 ? 28 9.289 13.031 1 66.81 154 THR B O 1
ATOM 2474 N N . HIS B 1 155 ? 26.609 7.793 12.797 1 60.94 155 HIS B N 1
ATOM 2475 C CA . HIS B 1 155 ? 25.75 8.305 13.852 1 60.94 155 HIS B CA 1
ATOM 2476 C C . HIS B 1 155 ? 26.375 8.133 15.227 1 60.94 155 HIS B C 1
ATOM 2478 O O . HIS B 1 155 ? 26.031 8.844 16.172 1 60.94 155 HIS B O 1
ATOM 2484 N N . LYS B 1 156 ? 27.156 7.066 15.578 1 49.69 156 LYS B N 1
ATOM 2485 C CA . LYS B 1 156 ? 27.812 6.918 16.875 1 49.69 156 LYS B CA 1
ATOM 2486 C C . LYS B 1 156 ? 28.938 7.93 17.047 1 49.69 156 LYS B C 1
ATOM 2488 O O . LYS B 1 156 ? 29.531 8.023 18.109 1 49.69 156 LYS B O 1
ATOM 2493 N N . LEU B 1 157 ? 29.328 8.672 16.078 1 39.12 157 LEU B N 1
ATOM 2494 C CA . LEU B 1 157 ? 30.312 9.695 16.438 1 39.12 157 LEU B CA 1
ATOM 2495 C C . LEU B 1 157 ? 29.625 11.047 16.656 1 39.12 157 LEU B C 1
ATOM 2497 O O . LEU B 1 157 ? 28.719 11.422 15.922 1 39.12 157 LEU B O 1
#

Organism: Bacillus anthracis (NCBI:txid1392)

Foldseek 3Di:
DDDDDDDDDQQAAAEEEEEAAEPVSQVVVVVCPPSNHAYEYEELDHDPSSVPDPRYHYDNHHDDLVRCPRHQEYEHDHPDPVSLVVNLVSDDDRHFYHDPVDPVSGNDDDFQWDDDDVDIDGDDPPPDDPVVRVVVVVVCNVCVVVVVVVVVVVVVD/DDDDDDDDDQQAAAEEEEEAAEPVSQVVVVVCPPSNHAYEYEELDHDPSSVPDPRYHYDNHHDDLVRCARHQEYEHDHPDPVSLVVNLVSDDDRHFYHDPVDPVSGNDDDFQWDDDDVDIDGDDPPPDDPVVSVVVSVVCNVCVVVVVVVVVVVVVD

Secondary structure (DSSP, 8-state):
-PPPEEEEE--TT-EEEEE--SHHHHHHHHTTTTS--EEEEE-S---TTGGG-TTEEEE-S---GGGGTT-SEEEE--S-HHHHHHHHHHS-TTSEEEETT-GGG-SEEPPEEEEETTEEEEEE-TT--HHHHHHHHHHHHHHHHHHHHHHHHHHT-/-PPPEEEEE--TT-EEEEE--SHHHHHHHHTTTTS--EEEEE-S---TTGGG-TTEEEE-S---GGGGTT-SEEEE--S-HHHHHHHHHHS-TTSEEEETT-GGG-SEEPPEEEEETTEEEEEE-TT--HHHHHHHHHHHHHHHHHHHHHHHHHHT-

pLDDT: mean 91.92, std 9.75, range [39.12, 98.94]

Solvent-accessible surface area (backbone atoms only — not comparable to full-atom values): 17050 Å² total; per-residue (Å²): 135,62,41,70,44,68,36,32,28,51,34,59,79,34,34,35,32,32,38,24,27,44,71,67,29,34,54,57,56,61,70,51,65,62,17,52,42,47,37,36,33,35,22,71,56,63,38,76,74,50,72,69,47,86,72,55,43,76,45,77,31,77,85,56,68,76,77,50,72,77,31,44,37,35,37,27,34,53,96,44,68,70,56,30,52,49,52,56,68,58,49,54,92,62,38,39,36,24,30,71,93,35,74,88,72,25,39,34,47,77,51,50,76,47,79,52,94,66,32,40,35,36,43,35,52,83,85,55,62,62,68,57,51,53,51,50,50,52,52,46,66,64,46,46,61,57,53,52,50,52,54,59,58,54,69,78,102,135,61,42,68,45,69,36,31,28,51,34,58,78,35,34,34,32,33,37,23,26,42,71,67,28,32,53,57,56,59,70,49,64,61,17,53,43,45,36,36,32,35,20,71,57,63,40,74,74,49,72,69,47,87,72,56,44,78,44,77,31,77,86,55,67,75,78,49,71,76,31,44,36,36,36,27,33,54,95,44,68,68,57,31,50,49,50,58,68,58,49,55,92,61,39,39,36,24,29,72,91,35,75,89,72,24,39,34,47,76,50,50,75,46,77,54,93,65,33,40,35,36,44,35,51,83,84,56,62,63,68,57,52,52,51,50,50,54,53,46,66,64,45,48,62,57,51,52,50,52,52,58,58,54,68,78,102